Protein AF-A0A4Q3UMV6-F1 (afdb_monomer)

Sequence (208 aa):
MSIRGPEALASLDEAMRDIRREEDEISKRLARSAERIAKIREGEAELFRQLAHLRLDPAVQPELDGAISSAESTAREMLKNRAKDVTRAEKAVAERDASLARLTAERAEVLKTYQGHQAELKALATKFGAAIARDPAFAAKRSEASELSEVAAQSMRKTEQAEADQAAKGKPYRDDPLFMYLWEAGYGTASYRANNFTRYLDGLVANL

pLDDT: mean 84.7, std 7.85, range [40.19, 95.5]

Structure (mmCIF, N/CA/C/O backbone):
data_AF-A0A4Q3UMV6-F1
#
_entry.id   AF-A0A4Q3UMV6-F1
#
loop_
_atom_site.group_PDB
_atom_site.id
_atom_site.type_symbol
_atom_site.label_atom_id
_atom_site.label_alt_id
_atom_site.label_comp_id
_atom_site.label_asym_id
_atom_site.label_entity_id
_atom_site.label_seq_id
_atom_site.pdbx_PDB_ins_code
_atom_site.Cartn_x
_atom_site.Cartn_y
_atom_site.Cartn_z
_atom_site.occupancy
_atom_site.B_iso_or_equiv
_atom_site.auth_seq_id
_atom_site.auth_comp_id
_atom_site.auth_asym_id
_atom_site.auth_atom_id
_atom_site.pdbx_PDB_model_num
ATOM 1 N N . MET A 1 1 ? 9.951 -19.123 -4.845 1.00 40.19 1 MET A N 1
ATOM 2 C CA . MET A 1 1 ? 8.728 -18.747 -5.587 1.00 40.19 1 MET A CA 1
ATOM 3 C C . MET A 1 1 ? 8.607 -17.235 -5.541 1.00 40.19 1 MET A C 1
ATOM 5 O O . MET A 1 1 ? 8.427 -16.699 -4.459 1.00 40.19 1 MET A O 1
ATOM 9 N N . SER A 1 2 ? 8.806 -16.543 -6.665 1.00 47.09 2 SER A N 1
ATOM 10 C CA . SER A 1 2 ? 8.595 -15.092 -6.736 1.00 47.09 2 SER A CA 1
ATOM 11 C C . SER A 1 2 ? 7.116 -14.866 -7.028 1.00 47.09 2 SER A C 1
ATOM 13 O O . SER A 1 2 ? 6.651 -15.177 -8.124 1.00 47.09 2 SER A O 1
ATOM 15 N N . ILE A 1 3 ? 6.369 -14.446 -6.009 1.00 46.34 3 ILE A N 1
ATOM 16 C CA . ILE A 1 3 ? 4.952 -14.113 -6.139 1.00 46.34 3 ILE A CA 1
ATOM 17 C C . ILE A 1 3 ? 4.869 -12.907 -7.081 1.00 46.34 3 ILE A C 1
ATOM 19 O O . ILE A 1 3 ? 5.531 -11.891 -6.851 1.00 46.34 3 ILE A O 1
ATOM 23 N N . ARG A 1 4 ? 4.114 -13.019 -8.177 1.00 63.94 4 ARG A N 1
ATOM 24 C CA . ARG A 1 4 ? 3.957 -11.905 -9.123 1.00 63.94 4 ARG A CA 1
ATOM 25 C C . ARG A 1 4 ? 3.198 -10.778 -8.416 1.00 63.94 4 ARG A C 1
ATOM 27 O O . ARG A 1 4 ? 2.278 -11.050 -7.655 1.00 63.94 4 ARG A O 1
ATOM 34 N N . GLY A 1 5 ? 3.548 -9.516 -8.680 1.00 72.25 5 GLY A N 1
ATOM 35 C CA . GLY A 1 5 ? 2.953 -8.340 -8.013 1.00 72.25 5 GLY A CA 1
ATOM 36 C C . GLY A 1 5 ? 1.423 -8.375 -7.802 1.00 72.25 5 GLY A C 1
ATOM 37 O O . GLY A 1 5 ? 0.976 -8.015 -6.716 1.00 72.25 5 GLY A O 1
ATOM 38 N N . PRO A 1 6 ? 0.606 -8.858 -8.763 1.00 70.31 6 PRO A N 1
ATOM 39 C CA . PRO A 1 6 ? -0.841 -9.003 -8.574 1.00 70.31 6 PRO A CA 1
ATOM 40 C C . PRO A 1 6 ? -1.248 -10.058 -7.532 1.00 70.31 6 PRO A C 1
ATOM 42 O O . PRO A 1 6 ? -2.168 -9.822 -6.756 1.00 70.31 6 PRO A O 1
ATOM 45 N N . GLU A 1 7 ? -0.559 -11.200 -7.489 1.00 70.69 7 GLU A N 1
ATOM 46 C CA . GLU A 1 7 ? -0.824 -12.294 -6.541 1.00 70.69 7 GLU A CA 1
ATOM 47 C C . GLU A 1 7 ? -0.410 -11.902 -5.116 1.00 70.69 7 GLU A C 1
ATOM 49 O O . GLU A 1 7 ? -1.111 -12.214 -4.157 1.00 70.69 7 GLU A O 1
ATOM 54 N N . ALA A 1 8 ? 0.690 -11.151 -4.975 1.00 75.12 8 ALA A N 1
ATOM 55 C CA . ALA A 1 8 ? 1.151 -10.648 -3.680 1.00 75.12 8 ALA A CA 1
ATOM 56 C C . ALA A 1 8 ? 0.148 -9.652 -3.082 1.00 75.12 8 ALA A C 1
ATOM 58 O O . ALA A 1 8 ? -0.119 -9.673 -1.884 1.00 75.12 8 ALA A O 1
ATOM 59 N N . LEU A 1 9 ? -0.444 -8.808 -3.930 1.00 73.44 9 LEU A N 1
ATOM 60 C CA . LEU A 1 9 ? -1.460 -7.842 -3.516 1.00 73.44 9 LEU A CA 1
ATOM 61 C C . LEU A 1 9 ? -2.785 -8.522 -3.162 1.00 73.44 9 LEU A C 1
ATOM 63 O O . LEU A 1 9 ? -3.382 -8.161 -2.156 1.00 73.44 9 LEU A O 1
ATOM 67 N N . ALA A 1 10 ? -3.211 -9.536 -3.921 1.00 76.69 10 ALA A N 1
ATOM 68 C CA . ALA A 1 10 ? -4.405 -10.311 -3.583 1.00 76.69 10 ALA A CA 1
ATOM 69 C C . ALA A 1 10 ? -4.258 -11.035 -2.232 1.00 76.69 10 ALA A C 1
ATOM 71 O O . ALA A 1 10 ? -5.174 -11.001 -1.414 1.00 76.69 10 ALA 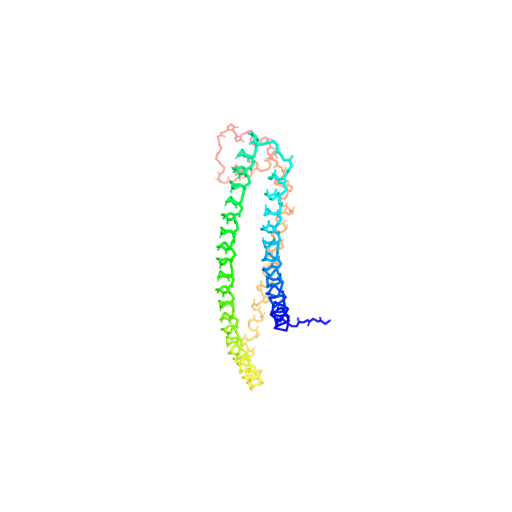A O 1
ATOM 72 N N . SER A 1 11 ? -3.085 -11.622 -1.970 1.00 79.88 11 SER A N 1
ATOM 73 C CA . SER A 1 11 ? -2.778 -12.255 -0.682 1.00 79.88 11 SER A CA 1
ATOM 74 C C . SER A 1 11 ? -2.767 -11.253 0.480 1.00 79.88 11 SER A C 1
ATOM 76 O O . SER A 1 11 ? -3.251 -11.578 1.562 1.00 79.88 11 SER A O 1
ATOM 78 N N . LEU A 1 12 ? -2.263 -10.032 0.264 1.00 79.75 12 LEU A N 1
ATOM 79 C CA . LEU A 1 12 ? -2.330 -8.957 1.259 1.00 79.75 12 LEU A CA 1
ATOM 80 C C . LEU A 1 12 ? -3.772 -8.520 1.535 1.00 79.75 12 LEU A C 1
ATOM 82 O O . LEU A 1 12 ? -4.136 -8.346 2.694 1.00 79.75 12 LEU A O 1
ATOM 86 N N . ASP A 1 13 ? -4.596 -8.368 0.496 1.00 79.75 13 ASP A N 1
ATOM 87 C CA . ASP A 1 13 ? -6.005 -7.992 0.646 1.00 79.75 13 ASP A CA 1
ATOM 88 C C . ASP A 1 13 ? -6.799 -9.056 1.423 1.00 79.75 13 ASP A C 1
ATOM 90 O O . ASP A 1 13 ? -7.651 -8.717 2.247 1.00 79.75 13 ASP A O 1
ATOM 94 N N . GLU A 1 14 ? -6.512 -10.340 1.199 1.00 83.00 14 GLU A N 1
ATOM 95 C CA . GLU A 1 14 ? -7.115 -11.447 1.948 1.00 83.00 14 GLU A CA 1
ATOM 96 C C . GLU A 1 14 ? -6.660 -11.459 3.413 1.00 83.00 14 GLU A C 1
ATOM 98 O O . GLU A 1 14 ? -7.502 -11.440 4.310 1.00 83.00 14 GLU A O 1
ATOM 103 N N . ALA A 1 15 ? -5.353 -11.337 3.667 1.00 83.56 15 ALA A N 1
ATOM 104 C CA . ALA A 1 15 ? -4.819 -11.238 5.025 1.00 83.56 15 ALA A CA 1
ATOM 105 C C . ALA A 1 15 ? -5.385 -10.028 5.792 1.00 83.56 15 ALA A C 1
ATOM 107 O O . ALA A 1 15 ? -5.708 -10.130 6.975 1.00 83.56 15 ALA A O 1
ATOM 108 N N . MET A 1 16 ? -5.561 -8.881 5.124 1.00 79.50 16 MET A N 1
ATOM 109 C CA . MET A 1 16 ? -6.196 -7.709 5.732 1.00 79.50 16 MET A CA 1
ATOM 110 C C . MET A 1 16 ? -7.663 -7.960 6.093 1.00 79.50 16 MET A C 1
ATOM 112 O O . MET A 1 16 ? -8.118 -7.474 7.129 1.00 79.50 16 MET A O 1
ATOM 116 N N . ARG A 1 17 ? -8.419 -8.694 5.266 1.00 82.88 17 ARG A N 1
ATOM 117 C CA . ARG A 1 17 ? -9.812 -9.055 5.586 1.00 82.88 17 ARG A CA 1
ATOM 118 C C . ARG A 1 17 ? -9.889 -9.965 6.805 1.00 82.88 17 ARG A C 1
ATOM 120 O O . ARG A 1 17 ? -10.758 -9.750 7.648 1.00 82.88 17 ARG A O 1
ATOM 127 N N . ASP A 1 18 ? -8.978 -10.925 6.914 1.00 86.69 18 ASP A N 1
ATOM 128 C CA . ASP A 1 18 ? -8.927 -11.837 8.056 1.00 86.69 18 ASP A CA 1
ATOM 129 C C . ASP A 1 18 ? -8.590 -11.099 9.354 1.00 86.69 18 ASP A C 1
ATOM 131 O O . ASP A 1 18 ? -9.339 -11.214 10.325 1.00 86.69 18 ASP A O 1
ATOM 135 N N . ILE A 1 19 ? -7.551 -10.253 9.342 1.00 82.94 19 ILE A N 1
ATOM 136 C CA . ILE A 1 19 ? -7.170 -9.425 10.499 1.00 82.94 19 ILE A CA 1
ATOM 137 C C . ILE A 1 19 ? -8.345 -8.556 10.960 1.00 82.94 19 ILE A C 1
ATOM 139 O O . ILE A 1 19 ? -8.630 -8.478 12.152 1.00 82.94 19 ILE A O 1
ATOM 143 N N . ARG A 1 20 ? -9.075 -7.938 10.025 1.00 79.50 20 ARG A N 1
ATOM 144 C CA . ARG A 1 20 ? -10.246 -7.111 10.357 1.00 79.50 20 ARG A CA 1
ATOM 145 C C . ARG A 1 20 ? -11.377 -7.922 10.979 1.00 79.50 20 ARG A C 1
ATOM 147 O O . ARG A 1 20 ? -12.024 -7.460 11.912 1.00 79.50 20 ARG A O 1
ATOM 154 N N . ARG A 1 21 ? -11.612 -9.146 10.497 1.00 84.31 21 ARG A N 1
ATOM 155 C CA . ARG A 1 21 ? -12.616 -10.039 11.089 1.00 84.31 21 ARG A CA 1
ATOM 156 C C . ARG A 1 21 ? -12.245 -10.424 12.522 1.00 84.31 21 ARG A C 1
ATOM 158 O O . ARG A 1 21 ? -13.120 -10.465 13.386 1.00 84.31 21 ARG A O 1
ATOM 165 N N . GLU A 1 22 ? -10.967 -10.698 12.769 1.00 87.81 22 GLU A N 1
ATOM 166 C CA . GLU A 1 22 ? -10.451 -10.978 14.111 1.00 87.81 22 GLU A CA 1
ATOM 167 C C . GLU A 1 22 ? -10.567 -9.753 15.030 1.00 87.81 22 GLU A C 1
ATOM 169 O O . GLU A 1 22 ? -11.021 -9.882 16.168 1.00 87.81 22 GLU A O 1
ATOM 174 N N . GLU A 1 23 ? -10.241 -8.558 14.532 1.00 80.19 23 GLU A N 1
ATOM 175 C CA . GLU A 1 23 ? -10.379 -7.293 15.263 1.00 80.19 23 GLU A CA 1
ATOM 176 C C . GLU A 1 23 ? -11.835 -7.027 15.684 1.00 80.19 23 GLU A C 1
ATOM 178 O O . GLU A 1 23 ? -12.101 -6.698 16.846 1.00 80.19 23 GLU A O 1
ATOM 183 N N . ASP A 1 24 ? -12.791 -7.244 14.780 1.00 81.94 24 ASP A N 1
ATOM 184 C CA . ASP A 1 24 ? -14.226 -7.129 15.057 1.00 81.94 24 ASP A CA 1
ATOM 185 C C . ASP A 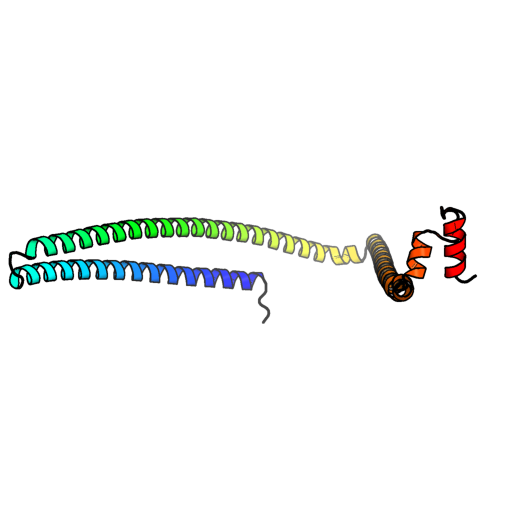1 24 ? -14.686 -8.109 16.144 1.00 81.94 24 ASP A C 1
ATOM 187 O O . ASP A 1 24 ? -15.504 -7.781 17.015 1.00 81.94 24 ASP A O 1
ATOM 191 N N . GLU A 1 25 ? -14.183 -9.343 16.105 1.00 86.44 25 GLU A N 1
ATOM 192 C CA . GLU A 1 25 ? -14.515 -10.353 17.101 1.00 86.44 25 GLU A CA 1
ATOM 193 C C . GLU A 1 25 ? -13.937 -9.996 18.478 1.00 86.44 25 GLU A C 1
ATOM 195 O O . GLU A 1 25 ? -14.648 -10.071 19.489 1.00 86.44 25 GLU A O 1
ATOM 200 N N . ILE A 1 26 ? -12.677 -9.556 18.523 1.00 81.88 26 ILE A N 1
ATOM 201 C CA . ILE A 1 26 ? -12.011 -9.092 19.746 1.00 81.88 26 ILE A CA 1
ATOM 202 C C . ILE A 1 26 ? -12.756 -7.888 20.330 1.00 81.88 26 ILE A C 1
ATOM 204 O O . ILE A 1 26 ? -13.051 -7.881 21.528 1.00 81.88 26 ILE A O 1
ATOM 208 N N . SER A 1 27 ? -13.148 -6.923 19.498 1.00 78.69 27 SER A N 1
ATOM 209 C CA . SER A 1 27 ? -13.903 -5.736 19.918 1.00 78.69 27 SER A CA 1
ATOM 210 C C . SER A 1 27 ? -15.249 -6.111 20.548 1.00 78.69 27 SER A C 1
ATOM 212 O O . SER A 1 27 ? -15.583 -5.647 21.643 1.00 78.69 27 SER A O 1
ATOM 214 N N . LYS A 1 28 ? -15.990 -7.053 19.945 1.00 82.25 28 LYS A N 1
ATOM 215 C CA . LYS A 1 28 ? -17.246 -7.579 20.517 1.00 82.25 28 LYS A CA 1
ATOM 216 C C . LYS A 1 28 ? -17.028 -8.294 21.851 1.00 82.25 28 LYS A C 1
ATOM 218 O O . LYS A 1 28 ? -17.849 -8.155 22.762 1.00 82.25 28 LYS A O 1
ATOM 223 N N . ARG A 1 29 ? -15.951 -9.074 21.991 1.00 85.81 29 ARG A N 1
ATOM 224 C CA . ARG A 1 29 ? -15.603 -9.756 23.254 1.00 85.81 29 ARG A CA 1
ATOM 225 C C . ARG A 1 29 ? -15.215 -8.755 24.344 1.00 85.81 29 ARG A C 1
ATOM 227 O O . ARG A 1 29 ? -15.637 -8.916 25.493 1.00 85.81 29 ARG A O 1
ATOM 234 N N . LEU A 1 30 ? -14.470 -7.711 23.985 1.00 79.56 30 LEU A N 1
ATOM 235 C CA . LEU A 1 30 ? -14.077 -6.637 24.892 1.00 79.56 30 LEU A CA 1
ATOM 236 C C . LEU A 1 30 ? -15.302 -5.878 25.413 1.00 79.56 30 LEU A C 1
ATOM 238 O O . LEU A 1 30 ? -15.430 -5.705 26.623 1.00 79.56 30 LEU A O 1
ATOM 242 N N . ALA A 1 31 ? -16.243 -5.515 24.534 1.00 78.38 31 ALA A N 1
ATOM 243 C CA . ALA A 1 31 ? -17.479 -4.831 24.917 1.00 78.38 31 ALA A CA 1
ATOM 244 C C . ALA A 1 31 ? -18.309 -5.640 25.933 1.00 78.38 31 ALA A C 1
ATOM 246 O O . ALA A 1 31 ? -18.704 -5.115 26.974 1.00 78.38 31 ALA A O 1
ATOM 247 N N . ARG A 1 32 ? -18.499 -6.948 25.696 1.00 82.12 32 ARG A N 1
ATOM 248 C CA . ARG A 1 32 ? -19.212 -7.839 26.637 1.00 82.12 32 ARG A CA 1
ATOM 249 C C . ARG A 1 32 ? -18.496 -7.969 27.981 1.00 82.12 32 ARG A C 1
ATOM 251 O O . ARG A 1 32 ? -19.138 -8.056 29.027 1.00 82.12 32 ARG A O 1
ATOM 258 N N . SER A 1 33 ? -17.165 -8.014 27.959 1.00 79.50 33 SER A N 1
ATOM 259 C CA . SER A 1 33 ? -16.352 -8.116 29.175 1.00 79.50 33 SER A CA 1
ATOM 260 C C . SER A 1 33 ? -16.426 -6.828 29.994 1.00 79.50 33 SER A C 1
ATOM 262 O O . SER A 1 33 ? -16.600 -6.889 31.208 1.00 79.50 33 SER A O 1
ATOM 264 N N . ALA A 1 34 ? -16.387 -5.669 29.332 1.00 77.12 34 ALA A N 1
ATOM 265 C CA . ALA A 1 34 ? -16.567 -4.371 29.971 1.00 77.12 34 ALA A CA 1
ATOM 266 C C . ALA A 1 34 ? -17.957 -4.239 30.618 1.00 77.12 34 ALA A C 1
ATOM 268 O O . ALA A 1 34 ? -18.054 -3.792 31.759 1.00 77.12 34 ALA A O 1
ATOM 269 N N . GLU A 1 35 ? -19.020 -4.698 29.946 1.00 81.38 35 GLU A N 1
ATOM 270 C CA . GLU A 1 35 ? -20.376 -4.705 30.513 1.00 81.38 35 GLU A CA 1
ATOM 271 C C . GLU A 1 35 ? -20.472 -5.587 31.771 1.00 81.38 35 GLU A C 1
ATOM 273 O O . GLU A 1 35 ? -21.064 -5.193 32.777 1.00 81.38 35 GLU A O 1
ATOM 278 N N . ARG A 1 36 ? -19.844 -6.770 31.752 1.00 84.62 36 ARG A N 1
ATOM 279 C CA . ARG A 1 36 ? -19.768 -7.653 32.926 1.00 84.62 36 ARG A CA 1
ATOM 280 C C . ARG A 1 36 ? -19.016 -7.010 34.088 1.00 84.62 36 ARG A C 1
ATOM 282 O O . ARG A 1 36 ? -19.497 -7.077 35.215 1.00 84.62 36 ARG A O 1
ATOM 289 N N . ILE A 1 37 ? -17.869 -6.384 33.822 1.00 81.81 37 ILE A N 1
ATOM 290 C CA . ILE A 1 37 ? -17.086 -5.685 34.851 1.00 81.81 37 ILE A CA 1
ATOM 291 C C . ILE A 1 37 ? -17.912 -4.554 35.467 1.00 81.81 37 ILE A C 1
ATOM 293 O O . ILE A 1 37 ? -17.939 -4.432 36.688 1.00 81.81 37 ILE A O 1
ATOM 297 N N . ALA A 1 38 ? -18.627 -3.769 34.655 1.00 78.62 38 ALA A N 1
ATOM 298 C CA . ALA A 1 38 ? -19.481 -2.694 35.155 1.00 78.62 38 ALA A CA 1
ATOM 299 C C . ALA A 1 38 ? -20.570 -3.218 36.111 1.00 78.62 38 ALA A C 1
ATOM 301 O O . ALA A 1 38 ? -20.730 -2.677 37.202 1.00 78.62 38 ALA A O 1
ATOM 302 N N . LYS A 1 39 ? -21.245 -4.320 35.752 1.00 84.75 39 LYS A N 1
ATOM 303 C CA . LYS A 1 39 ? -22.250 -4.971 36.614 1.00 84.75 39 LYS A CA 1
ATOM 304 C C . LYS A 1 39 ? -21.661 -5.497 37.926 1.00 84.75 39 LYS A C 1
ATOM 306 O O . LYS A 1 39 ? -22.279 -5.352 38.974 1.00 84.75 39 LYS A O 1
ATOM 311 N N . ILE A 1 40 ? -20.466 -6.093 37.882 1.00 86.00 40 ILE A N 1
ATOM 312 C CA . ILE A 1 40 ? -19.779 -6.573 39.093 1.00 86.00 40 ILE A CA 1
ATOM 313 C C . ILE A 1 40 ? -19.430 -5.397 40.009 1.00 86.00 40 ILE A C 1
ATOM 315 O O . ILE A 1 40 ? -19.691 -5.470 41.204 1.00 86.00 40 ILE A O 1
ATOM 319 N N . ARG A 1 41 ? -18.899 -4.300 39.456 1.00 78.69 41 ARG A N 1
ATOM 320 C CA . ARG A 1 41 ? -18.557 -3.095 40.227 1.00 78.69 41 ARG A CA 1
ATOM 321 C C . ARG A 1 41 ? -19.775 -2.450 40.884 1.00 78.69 41 ARG A C 1
ATOM 323 O O . ARG A 1 41 ? -19.673 -2.007 42.022 1.00 78.69 41 ARG A O 1
ATOM 330 N N . GLU A 1 42 ? -20.914 -2.424 40.196 1.00 81.00 42 GLU A N 1
ATOM 331 C CA . GLU A 1 42 ? -22.181 -1.947 40.762 1.00 81.00 42 GLU A CA 1
ATOM 332 C C . GLU A 1 42 ? -22.628 -2.821 41.946 1.00 81.00 42 GLU A C 1
ATOM 334 O O . GLU A 1 42 ? -22.978 -2.298 43.003 1.00 81.00 42 GLU A O 1
ATOM 339 N N . GLY A 1 43 ? -22.515 -4.148 41.818 1.00 85.94 43 GLY A N 1
ATOM 340 C CA . GLY A 1 43 ? -22.776 -5.077 42.921 1.00 85.94 43 GLY A CA 1
ATOM 341 C C . GLY A 1 43 ? -21.800 -4.933 44.097 1.00 85.94 43 GLY A C 1
ATOM 342 O O . GLY A 1 43 ? -22.229 -4.943 45.248 1.00 85.94 43 GLY A O 1
ATOM 343 N N . GLU A 1 44 ? -20.499 -4.766 43.834 1.00 83.44 44 GLU A N 1
ATOM 344 C CA . GLU A 1 44 ? -19.482 -4.525 44.871 1.00 83.44 44 GLU A CA 1
ATOM 345 C C . GLU A 1 44 ? -19.768 -3.239 45.658 1.00 83.44 44 GLU A C 1
ATOM 347 O O . GLU A 1 44 ? -19.699 -3.246 46.885 1.00 83.44 44 GLU A O 1
ATOM 352 N N . ALA A 1 45 ? -20.119 -2.147 44.971 1.00 79.06 45 ALA A N 1
ATOM 353 C CA . ALA A 1 45 ? -20.431 -0.870 45.610 1.00 79.06 45 ALA A CA 1
ATOM 354 C C . ALA A 1 45 ? -21.654 -0.969 46.536 1.00 79.06 45 ALA A C 1
ATOM 356 O O . ALA A 1 45 ? -21.634 -0.445 47.651 1.00 79.06 45 ALA A O 1
ATOM 357 N N . GLU A 1 46 ? -22.693 -1.687 46.104 1.00 84.06 46 GLU A N 1
ATOM 358 C CA . GLU A 1 46 ? -23.884 -1.947 46.913 1.00 84.06 46 GLU A CA 1
ATOM 359 C C . GLU A 1 46 ? -23.550 -2.772 48.168 1.00 84.06 46 GLU A C 1
ATOM 361 O O . GLU A 1 46 ? -23.941 -2.413 49.279 1.00 84.06 46 GLU A O 1
ATOM 366 N N . LEU A 1 47 ? -22.750 -3.833 48.019 1.00 86.00 47 LEU A N 1
ATOM 367 C CA . LEU A 1 47 ? -22.300 -4.654 49.148 1.00 86.00 47 LEU A CA 1
ATOM 368 C C . LEU A 1 47 ? -21.426 -3.864 50.131 1.00 86.00 47 LEU A C 1
ATOM 370 O O . LEU A 1 47 ? -21.555 -4.046 51.343 1.00 86.00 47 LEU A O 1
ATOM 374 N N . PHE A 1 48 ? -20.562 -2.967 49.645 1.00 79.94 48 PHE A N 1
ATOM 375 C CA . PHE A 1 48 ? -19.766 -2.100 50.515 1.00 79.94 48 PHE A CA 1
ATOM 376 C C . PHE A 1 48 ? -20.626 -1.103 51.292 1.00 79.94 48 PHE A C 1
ATOM 378 O O . PHE A 1 48 ? -20.365 -0.916 52.480 1.00 79.94 48 PHE A O 1
ATOM 385 N N . ARG A 1 49 ? -21.675 -0.529 50.684 1.00 77.06 49 ARG A N 1
ATOM 386 C CA . ARG A 1 49 ? -22.648 0.314 51.405 1.00 77.06 49 ARG A CA 1
ATOM 387 C C . ARG A 1 49 ? -23.359 -0.469 52.510 1.00 77.06 49 ARG A C 1
ATOM 389 O O . ARG A 1 49 ? -23.413 -0.022 53.653 1.00 77.06 49 ARG A O 1
ATOM 396 N N . GLN A 1 50 ? -23.825 -1.680 52.211 1.00 83.50 50 GLN A N 1
ATOM 397 C CA . GLN A 1 50 ? -24.473 -2.543 53.207 1.00 83.50 50 GLN A CA 1
ATOM 398 C C . GLN A 1 50 ? -23.525 -2.921 54.357 1.00 83.50 50 GLN A C 1
ATOM 400 O O . GLN A 1 50 ? -23.918 -2.898 55.525 1.00 83.50 50 GLN A O 1
ATOM 405 N N . LEU A 1 51 ? -22.261 -3.225 54.048 1.00 81.31 51 LEU A N 1
ATOM 406 C CA . LEU A 1 51 ? -21.246 -3.524 55.057 1.00 81.31 51 LEU A CA 1
ATOM 407 C C . LEU A 1 51 ? -20.908 -2.297 55.915 1.00 81.31 51 LEU A C 1
ATOM 409 O O . LEU A 1 51 ? -20.748 -2.431 57.129 1.00 81.31 51 LEU A O 1
ATOM 413 N N . A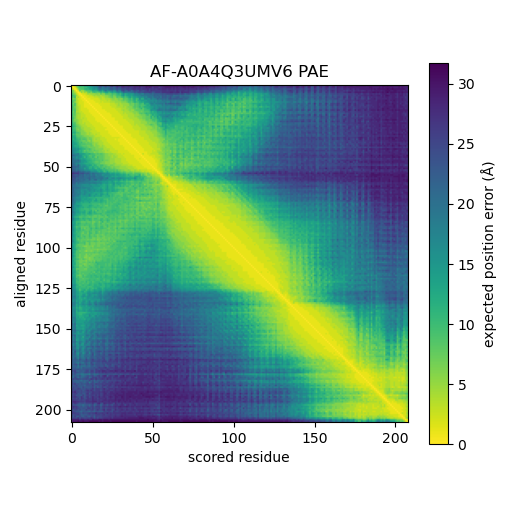LA A 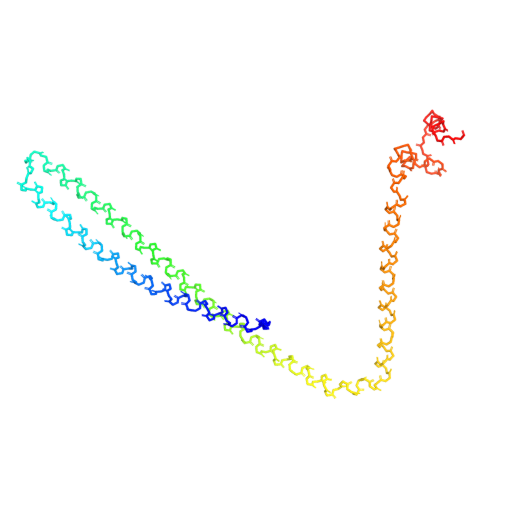1 52 ? -20.813 -1.115 55.302 1.00 77.31 52 ALA A N 1
ATOM 414 C CA . ALA A 1 52 ? -20.548 0.139 55.995 1.00 77.31 52 ALA A CA 1
ATOM 415 C C . ALA A 1 52 ? -21.649 0.458 57.015 1.00 77.31 52 ALA A C 1
ATOM 417 O O . ALA A 1 52 ? -21.337 0.710 58.180 1.00 77.31 52 ALA A O 1
ATOM 418 N N . HIS A 1 53 ? -22.922 0.330 56.624 1.00 76.56 53 HIS A N 1
ATOM 419 C CA . HIS A 1 53 ? -24.057 0.512 57.534 1.00 76.56 53 HIS A CA 1
ATOM 420 C C . HIS A 1 53 ? -24.046 -0.448 58.731 1.00 76.56 53 HIS A C 1
ATOM 422 O O . HIS A 1 53 ? -24.466 -0.066 59.821 1.00 76.56 53 HIS A O 1
ATOM 428 N N . LEU A 1 54 ? -23.567 -1.684 58.551 1.00 76.88 54 LEU A N 1
ATOM 429 C CA . LEU A 1 54 ? -23.548 -2.690 59.615 1.00 76.88 54 LEU A CA 1
ATOM 430 C C . LEU A 1 54 ? -22.387 -2.508 60.609 1.00 76.88 54 LEU A C 1
ATOM 432 O O . LEU A 1 54 ? -22.515 -2.900 61.768 1.00 76.88 54 LEU A O 1
ATOM 436 N N . ARG A 1 55 ? -21.234 -1.988 60.161 1.00 77.31 55 ARG A N 1
ATOM 437 C CA . ARG A 1 55 ? -19.969 -2.080 60.917 1.00 77.31 55 ARG A CA 1
ATOM 438 C C . ARG A 1 55 ? -19.335 -0.760 61.342 1.00 77.31 55 ARG A C 1
ATOM 440 O O . ARG A 1 55 ? -18.449 -0.802 62.193 1.00 77.31 55 ARG A O 1
ATOM 447 N N . LEU A 1 56 ? -19.711 0.369 60.745 1.00 75.69 56 LEU A N 1
ATOM 448 C CA . LEU A 1 56 ? -19.076 1.659 61.025 1.00 75.69 56 LEU A CA 1
ATOM 449 C C . LEU A 1 56 ? -19.879 2.497 62.015 1.00 75.69 56 LEU A C 1
ATOM 451 O O . LEU A 1 56 ? -21.105 2.421 62.066 1.00 75.69 56 LEU A O 1
ATOM 455 N N . ASP A 1 57 ? -19.163 3.323 62.774 1.00 76.38 57 ASP A N 1
ATOM 456 C CA . ASP A 1 57 ? -19.743 4.301 63.692 1.00 76.38 57 ASP A CA 1
ATOM 457 C C . ASP A 1 57 ? -20.675 5.264 62.921 1.00 76.38 57 ASP A C 1
ATOM 459 O O . ASP A 1 57 ? -20.246 5.817 61.899 1.00 76.38 57 ASP A O 1
ATOM 463 N N . PRO A 1 58 ? -21.929 5.482 63.375 1.00 76.19 58 PRO A N 1
ATOM 464 C CA . PRO A 1 58 ? -22.892 6.380 62.733 1.00 76.19 58 PRO A CA 1
ATOM 465 C C . PRO A 1 58 ? -22.359 7.783 62.421 1.00 76.19 58 PRO A C 1
ATOM 467 O O . PRO A 1 58 ? -22.847 8.419 61.490 1.00 76.19 58 PRO A O 1
ATOM 470 N N . ALA A 1 59 ? -21.354 8.267 63.158 1.00 78.75 59 ALA A N 1
ATOM 471 C CA . ALA A 1 59 ? -20.745 9.572 62.912 1.00 78.75 59 ALA A CA 1
ATOM 472 C C . ALA A 1 59 ? -19.938 9.652 61.597 1.00 78.75 59 ALA A C 1
ATOM 474 O O . ALA A 1 59 ? -19.815 10.736 61.033 1.00 78.75 59 ALA A O 1
ATOM 475 N N . VAL A 1 60 ? -19.403 8.530 61.098 1.00 77.38 60 VAL A N 1
ATOM 476 C CA . VAL A 1 60 ? -18.500 8.479 59.923 1.00 77.38 60 VAL A CA 1
ATOM 477 C C . VAL A 1 60 ? -19.217 7.977 58.659 1.00 77.38 60 VAL A C 1
ATOM 479 O O . VAL A 1 60 ? -18.750 8.191 57.540 1.00 77.38 60 VAL A O 1
ATOM 482 N N . GLN A 1 61 ? -20.382 7.338 58.816 1.00 75.44 61 GLN A N 1
ATOM 483 C CA . GLN A 1 61 ? -21.197 6.823 57.705 1.00 75.44 61 GLN A CA 1
ATOM 484 C C . GLN A 1 61 ? -21.544 7.885 56.634 1.00 75.44 61 GLN A C 1
ATOM 486 O O . GLN A 1 61 ? -21.362 7.587 55.453 1.00 75.44 61 GLN A O 1
ATOM 491 N N . PRO A 1 62 ? -21.947 9.132 56.976 1.00 81.19 62 PRO A N 1
ATOM 492 C CA . PRO A 1 62 ? -22.352 10.123 55.972 1.00 81.19 62 PRO A CA 1
ATOM 493 C C . PRO A 1 62 ? -21.208 10.575 55.054 1.00 81.19 62 PRO A C 1
ATOM 495 O O . PRO A 1 62 ? -21.419 10.832 53.869 1.00 81.19 62 PRO A O 1
ATOM 498 N N . GLU A 1 63 ? -19.991 10.682 55.595 1.00 82.56 63 GLU A N 1
ATOM 499 C CA . GLU A 1 63 ? 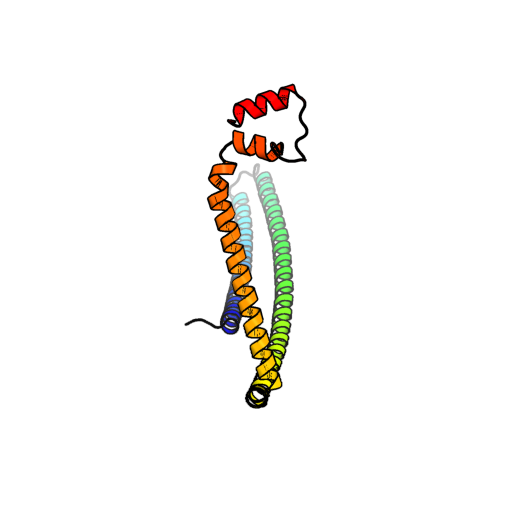-18.804 11.093 54.837 1.00 82.56 63 GLU A CA 1
ATOM 500 C C . GLU A 1 63 ? -18.388 10.007 53.835 1.00 82.56 63 GLU A C 1
ATOM 502 O O . GLU A 1 63 ? -18.133 10.298 52.663 1.00 82.56 63 GLU A O 1
ATOM 507 N N . LEU A 1 64 ? -18.395 8.743 54.271 1.00 79.25 64 LEU A N 1
ATOM 508 C CA . LEU A 1 64 ? -18.099 7.584 53.425 1.00 79.25 64 LEU A CA 1
ATOM 509 C C . LEU A 1 64 ? -19.153 7.375 52.333 1.00 79.25 64 LEU A C 1
ATOM 511 O O . LEU A 1 64 ? -18.780 7.146 51.182 1.00 79.25 64 LEU A O 1
ATOM 515 N N . ASP A 1 65 ? -20.440 7.523 52.647 1.00 79.44 65 ASP A N 1
ATOM 516 C CA . ASP A 1 65 ? -21.511 7.455 51.647 1.00 79.44 65 ASP A CA 1
ATOM 517 C C . ASP A 1 65 ? -21.366 8.556 50.584 1.00 79.44 65 ASP A C 1
ATOM 519 O O . ASP A 1 65 ? -21.544 8.300 49.388 1.00 79.44 65 ASP A O 1
ATOM 523 N N . GLY A 1 66 ? -20.969 9.768 50.989 1.00 84.25 66 GLY A N 1
ATOM 524 C CA . GLY A 1 66 ? -20.661 10.867 50.070 1.00 84.25 66 GLY A CA 1
ATOM 525 C C . GLY A 1 66 ? -19.451 10.577 49.175 1.00 84.25 66 GLY A C 1
ATOM 526 O O . GLY A 1 66 ? -19.506 10.786 47.957 1.00 84.25 66 GLY A O 1
ATOM 527 N N . ALA A 1 67 ? -18.370 10.039 49.746 1.00 84.38 67 ALA A N 1
ATOM 528 C CA . ALA A 1 67 ? -17.173 9.657 48.999 1.00 84.38 67 ALA A CA 1
ATOM 529 C C . ALA A 1 67 ? -17.464 8.538 47.982 1.00 84.38 67 ALA A C 1
ATOM 531 O O . ALA A 1 67 ? -17.093 8.667 46.814 1.00 84.38 67 ALA A O 1
ATOM 532 N N . ILE A 1 68 ? -18.195 7.491 48.383 1.00 81.81 68 ILE A N 1
ATOM 533 C CA . ILE A 1 68 ? -18.604 6.390 47.495 1.00 81.81 68 ILE A CA 1
ATOM 534 C C . ILE A 1 68 ? -19.510 6.917 46.378 1.00 81.81 68 ILE A C 1
ATOM 536 O O . ILE A 1 68 ? -19.273 6.614 45.210 1.00 81.81 68 ILE A O 1
ATOM 540 N N . SER A 1 69 ? -20.491 7.764 46.704 1.00 84.00 69 SER A N 1
ATOM 541 C CA . SER A 1 69 ? -21.409 8.340 45.712 1.00 84.00 69 SER A CA 1
ATOM 542 C C . SER A 1 69 ? -20.686 9.220 44.686 1.00 84.00 69 SER A C 1
ATOM 544 O O . SER A 1 69 ? -20.958 9.138 43.487 1.00 84.00 69 SER A O 1
ATOM 546 N N . SER A 1 70 ? -19.728 10.044 45.125 1.00 86.38 70 SER A N 1
ATOM 547 C CA . SER A 1 70 ? -18.944 10.896 44.218 1.00 86.38 70 SER A CA 1
ATOM 548 C C . SER A 1 70 ? -18.002 10.084 43.319 1.00 86.38 70 SER A C 1
ATOM 550 O O . SER A 1 70 ? -17.901 10.360 42.117 1.00 86.38 70 SER A O 1
ATOM 552 N N . ALA A 1 71 ? -17.372 9.039 43.864 1.00 82.88 71 ALA A N 1
ATOM 553 C CA . ALA A 1 71 ? -16.557 8.103 43.101 1.00 82.88 71 ALA A CA 1
ATOM 554 C C . ALA A 1 71 ? -17.402 7.336 42.069 1.00 82.88 71 ALA A C 1
ATOM 556 O O . ALA A 1 71 ? -16.988 7.207 40.916 1.00 82.88 71 ALA A O 1
ATOM 557 N N . GLU A 1 72 ? -18.610 6.896 42.440 1.00 81.69 72 GLU A N 1
ATOM 558 C CA . GLU A 1 72 ? -19.547 6.225 41.534 1.00 81.69 72 GLU A CA 1
ATOM 559 C C . GLU A 1 72 ? -19.996 7.158 40.400 1.00 81.69 72 GLU A C 1
ATOM 561 O O . GLU A 1 72 ? -19.951 6.775 39.230 1.00 81.69 72 GLU A O 1
ATOM 566 N N . SER A 1 73 ? -20.357 8.406 40.716 1.00 86.81 73 SER A N 1
ATOM 567 C CA . SER A 1 73 ? -20.722 9.412 39.711 1.00 86.81 73 SER A CA 1
ATOM 568 C C . SER A 1 73 ? -19.575 9.674 38.732 1.00 86.81 73 SER A C 1
ATOM 570 O O . SER A 1 73 ? -19.778 9.668 37.516 1.00 86.81 73 SER A O 1
ATOM 572 N N . THR A 1 74 ? -18.355 9.837 39.249 1.00 87.38 74 THR A N 1
ATOM 573 C CA . THR A 1 74 ? -17.154 10.060 38.432 1.00 87.38 74 THR A CA 1
ATOM 574 C C . THR A 1 74 ? -16.876 8.858 37.526 1.00 87.38 74 THR A C 1
ATOM 576 O O . THR A 1 74 ? -16.641 9.021 36.329 1.00 87.38 74 THR A O 1
ATOM 579 N N . ALA A 1 75 ? -16.965 7.636 38.058 1.00 82.00 75 ALA A N 1
ATOM 580 C CA . ALA A 1 75 ? -16.790 6.413 37.280 1.00 82.00 75 ALA A CA 1
ATOM 581 C C . ALA A 1 75 ? -17.861 6.273 36.184 1.00 82.00 75 ALA A C 1
ATOM 583 O O . ALA A 1 75 ? -17.531 5.950 35.039 1.00 82.00 75 ALA A O 1
ATOM 584 N N . ARG A 1 76 ? -19.132 6.572 36.492 1.00 83.25 76 ARG A N 1
ATOM 585 C CA . ARG A 1 76 ? -20.232 6.576 35.512 1.00 83.25 76 ARG A CA 1
ATOM 586 C C . ARG A 1 76 ? -19.988 7.600 34.402 1.00 83.25 76 ARG A C 1
ATOM 588 O O . ARG A 1 76 ? -20.209 7.292 33.229 1.00 83.25 76 ARG A O 1
ATOM 595 N N . GLU A 1 77 ? -19.496 8.789 34.737 1.00 89.00 77 GLU A N 1
ATOM 596 C CA . GLU A 1 77 ? -19.161 9.816 33.748 1.00 89.00 77 GLU A CA 1
ATOM 597 C C . GLU A 1 77 ? -17.974 9.409 32.862 1.00 89.00 77 GLU A C 1
ATOM 599 O O . GLU A 1 77 ? -18.059 9.517 31.634 1.00 89.00 77 GLU A O 1
ATOM 604 N N . MET A 1 78 ? -16.909 8.849 33.446 1.00 83.81 78 MET A N 1
ATOM 605 C CA . MET A 1 78 ? -15.773 8.309 32.690 1.00 83.81 78 MET A CA 1
ATOM 606 C C . MET A 1 78 ? -16.204 7.195 31.726 1.00 83.81 78 MET A C 1
ATOM 608 O O . MET A 1 78 ? -15.828 7.223 30.553 1.00 83.81 78 MET A O 1
ATOM 612 N N . LEU A 1 79 ? -17.040 6.251 32.175 1.00 82.94 79 LEU A N 1
ATOM 613 C CA . LEU A 1 79 ? -17.582 5.181 31.327 1.00 82.94 79 LEU A CA 1
ATOM 614 C C . LEU A 1 79 ? -18.449 5.735 30.189 1.00 82.94 79 LEU A C 1
ATOM 616 O O . LEU A 1 79 ? -18.329 5.288 29.048 1.00 82.94 79 LEU A O 1
ATOM 620 N N . LYS A 1 80 ? -19.282 6.745 30.468 1.00 86.44 80 LYS A N 1
ATOM 621 C CA . LYS A 1 80 ? -20.106 7.422 29.456 1.00 86.44 80 LYS A CA 1
ATOM 622 C C . LYS A 1 80 ? -19.252 8.119 28.398 1.00 86.44 80 LYS A C 1
ATOM 624 O O . LYS A 1 80 ? -19.565 8.030 27.211 1.00 86.44 80 LYS A O 1
ATOM 629 N N . ASN A 1 81 ? -18.183 8.801 28.803 1.00 87.25 81 ASN A N 1
ATOM 630 C CA . ASN A 1 81 ? -17.260 9.450 27.871 1.00 87.25 81 ASN A CA 1
ATOM 631 C C . ASN A 1 81 ? -16.501 8.412 27.039 1.00 87.25 81 ASN A C 1
ATOM 633 O O . ASN A 1 81 ? -16.497 8.503 25.812 1.00 87.25 81 ASN A O 1
ATOM 637 N N . ARG A 1 82 ? -15.997 7.348 27.674 1.00 85.81 82 ARG A N 1
ATOM 638 C CA . ARG A 1 82 ? -15.351 6.236 26.969 1.00 85.81 82 ARG A CA 1
ATOM 639 C C . ARG A 1 82 ? -16.277 5.586 25.939 1.00 85.81 82 ARG A C 1
ATOM 641 O O . ARG A 1 82 ? -15.834 5.319 24.827 1.00 85.81 82 ARG A O 1
ATOM 648 N N . ALA A 1 83 ? -17.550 5.365 26.268 1.00 82.88 83 ALA A N 1
ATOM 649 C CA . ALA A 1 83 ? -18.525 4.801 25.334 1.00 82.88 83 ALA A CA 1
ATOM 650 C C . ALA A 1 83 ? -18.738 5.698 24.100 1.00 82.88 83 ALA A C 1
ATOM 652 O O . ALA A 1 83 ? -18.819 5.199 22.975 1.00 82.88 83 ALA A O 1
ATOM 653 N N . LYS A 1 84 ? -18.771 7.026 24.287 1.00 89.38 84 LYS A N 1
ATOM 654 C CA . LYS A 1 84 ? -18.845 7.988 23.174 1.00 89.38 84 LYS A CA 1
ATOM 655 C C . LYS A 1 84 ? -17.600 7.937 22.293 1.00 89.38 84 LYS A C 1
ATOM 657 O O . LYS A 1 84 ? -17.735 7.961 21.071 1.00 89.38 84 LYS A O 1
ATOM 662 N N . ASP A 1 85 ? -16.416 7.865 22.895 1.00 84.44 85 ASP A N 1
ATOM 663 C CA . ASP A 1 85 ? -15.152 7.812 22.157 1.00 84.44 85 ASP A CA 1
ATOM 664 C C . ASP A 1 85 ? -15.022 6.516 21.354 1.00 84.44 85 ASP A C 1
ATOM 666 O O . ASP A 1 85 ? -14.655 6.562 20.182 1.00 84.44 85 ASP A O 1
ATOM 670 N N . VAL A 1 86 ? -15.406 5.377 21.943 1.00 83.00 86 VAL A N 1
ATOM 671 C CA . VAL A 1 86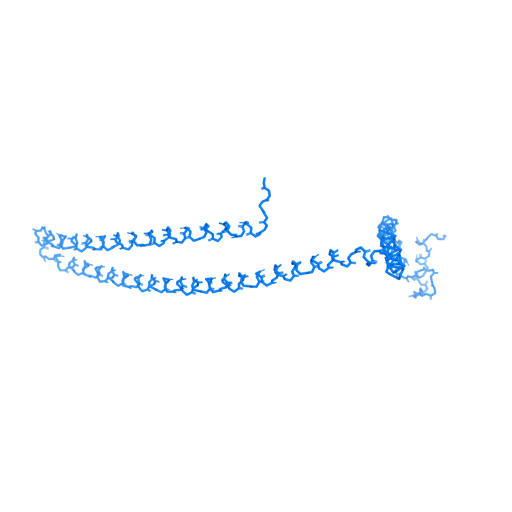 ? -15.463 4.083 21.244 1.00 83.00 86 VAL A CA 1
ATOM 672 C C . VAL A 1 86 ? -16.436 4.153 20.069 1.00 83.00 86 VAL A C 1
ATOM 674 O O . VAL A 1 86 ? -16.043 3.858 18.948 1.00 83.00 86 VAL A O 1
ATOM 677 N N . THR A 1 87 ? -17.654 4.661 20.280 1.00 85.81 87 THR A N 1
ATOM 678 C CA . THR A 1 87 ? -18.645 4.809 19.197 1.00 85.81 87 THR A CA 1
ATOM 679 C C . THR A 1 87 ? -18.126 5.710 18.069 1.00 85.81 87 THR A C 1
ATOM 681 O O . THR A 1 87 ? -18.397 5.477 16.891 1.00 85.81 87 THR A O 1
ATOM 684 N N . ARG A 1 88 ? -17.388 6.778 18.404 1.00 91.31 88 ARG A N 1
ATOM 685 C CA . ARG A 1 88 ? -16.777 7.669 17.408 1.00 91.31 88 ARG A CA 1
ATOM 686 C C . ARG A 1 88 ? -15.685 6.950 16.617 1.00 91.31 88 ARG A C 1
ATOM 688 O O . ARG A 1 88 ? -15.643 7.099 15.399 1.00 91.31 88 ARG A O 1
ATOM 695 N N . ALA A 1 89 ? -14.827 6.191 17.296 1.00 82.19 89 ALA A N 1
ATOM 696 C CA . ALA A 1 89 ? -13.774 5.411 16.658 1.00 82.19 89 ALA A CA 1
ATOM 697 C C . ALA A 1 89 ? -14.358 4.332 15.733 1.00 82.19 89 ALA A C 1
ATOM 699 O O . ALA A 1 89 ? -13.948 4.251 14.581 1.00 82.19 89 ALA A O 1
ATOM 700 N N . GLU A 1 90 ? -15.374 3.590 16.184 1.00 82.25 90 GLU A N 1
ATOM 701 C CA . GLU A 1 90 ? -16.078 2.578 15.382 1.00 82.25 90 GLU A CA 1
ATOM 702 C C . GLU A 1 90 ? -16.673 3.177 14.100 1.00 82.25 90 GLU A C 1
ATOM 704 O O . GLU A 1 90 ? -16.506 2.623 13.015 1.00 82.25 90 GLU A O 1
ATOM 709 N N . LYS A 1 91 ? -17.308 4.355 14.190 1.00 88.44 91 LYS A N 1
ATOM 710 C CA . LYS A 1 91 ? -17.813 5.068 13.005 1.00 88.44 91 LYS A CA 1
ATOM 711 C C . LYS A 1 91 ? -16.694 5.467 12.048 1.00 88.44 91 LYS A C 1
ATOM 713 O O . LYS A 1 91 ? -16.829 5.266 10.845 1.00 88.44 91 LYS A O 1
ATOM 718 N N . ALA A 1 92 ? -15.592 6.005 12.570 1.00 88.19 92 ALA A N 1
ATOM 719 C CA . ALA A 1 92 ? -14.454 6.394 11.744 1.00 88.19 92 ALA A CA 1
ATOM 720 C C . ALA A 1 92 ? -13.842 5.183 11.021 1.00 88.19 92 ALA A C 1
ATOM 722 O O . ALA A 1 92 ? -13.552 5.278 9.831 1.00 88.19 92 ALA A O 1
ATOM 723 N N . VAL A 1 93 ? -13.697 4.042 11.704 1.00 83.62 93 VAL A N 1
ATOM 724 C CA . VAL A 1 93 ? -13.233 2.784 11.094 1.00 83.62 93 VAL A CA 1
ATOM 725 C C . VAL A 1 93 ? -14.191 2.341 9.987 1.00 83.62 93 VAL A C 1
ATOM 727 O O . V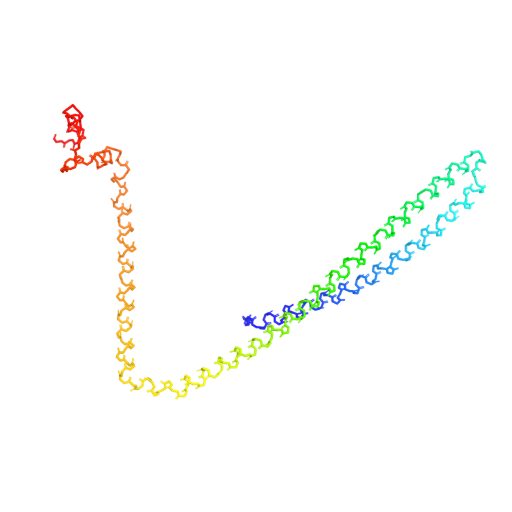AL A 1 93 ? -13.752 2.142 8.857 1.00 83.62 93 VAL A O 1
ATOM 730 N N . ALA A 1 94 ? -15.500 2.309 10.250 1.00 84.69 94 ALA A N 1
ATOM 731 C CA . ALA A 1 94 ? -16.500 1.922 9.254 1.00 84.69 94 ALA A CA 1
ATOM 732 C C . ALA A 1 94 ? -16.470 2.808 7.989 1.00 84.69 94 ALA A C 1
ATOM 734 O O . ALA A 1 94 ? -16.581 2.308 6.868 1.00 84.69 94 ALA A O 1
ATOM 735 N N . GLU A 1 95 ? -16.272 4.121 8.138 1.00 91.25 95 GLU A N 1
ATOM 736 C CA . GLU A 1 95 ? -16.127 5.047 7.006 1.00 91.25 95 GLU A CA 1
ATOM 737 C C . GLU A 1 95 ? -14.858 4.779 6.183 1.00 91.25 95 GLU A C 1
ATOM 739 O O . GLU A 1 95 ? -14.886 4.821 4.944 1.00 91.25 95 GLU A O 1
ATOM 744 N N . ARG A 1 96 ? -13.728 4.502 6.850 1.00 86.75 96 ARG A N 1
ATOM 745 C CA . ARG A 1 96 ? -12.475 4.148 6.164 1.00 86.75 96 ARG A CA 1
ATOM 746 C C . ARG A 1 96 ? -12.606 2.822 5.434 1.00 86.75 96 ARG A C 1
ATOM 748 O O . ARG A 1 96 ? -12.113 2.702 4.316 1.00 86.75 96 ARG A O 1
ATOM 755 N N . ASP A 1 97 ? -13.322 1.875 6.016 1.00 83.81 97 ASP A N 1
ATOM 756 C CA . ASP A 1 97 ? -13.544 0.554 5.444 1.00 83.81 97 ASP A CA 1
ATOM 757 C C . ASP A 1 97 ? -14.421 0.609 4.200 1.00 83.81 97 ASP A C 1
ATOM 759 O O . ASP A 1 97 ? -14.076 0.016 3.177 1.00 83.81 97 ASP A O 1
ATOM 763 N N . ALA A 1 98 ? -15.492 1.401 4.236 1.00 88.50 98 ALA A N 1
ATOM 764 C CA . ALA A 1 98 ? -16.304 1.671 3.055 1.00 88.50 98 ALA A CA 1
ATOM 765 C C . ALA A 1 98 ? -15.481 2.343 1.941 1.00 88.50 98 ALA A C 1
ATOM 767 O O . ALA A 1 98 ? -15.602 1.988 0.765 1.00 88.50 98 ALA A O 1
ATOM 768 N N . SER A 1 99 ? -14.606 3.283 2.310 1.00 93.00 99 SER A N 1
ATOM 769 C CA . SER A 1 99 ? -13.716 3.962 1.361 1.00 93.00 99 SER A CA 1
ATOM 770 C C . SER A 1 99 ? -12.707 2.996 0.737 1.00 93.00 99 SER A C 1
ATOM 772 O O . SER A 1 99 ? -12.519 3.006 -0.478 1.00 93.00 99 SER A O 1
ATOM 774 N N . LEU A 1 100 ? -12.097 2.127 1.548 1.00 85.81 100 LEU A N 1
ATOM 775 C CA . LEU A 1 100 ? -11.157 1.110 1.088 1.00 85.81 100 LEU A CA 1
ATOM 776 C C . LEU A 1 100 ? -11.847 0.119 0.150 1.00 85.81 100 LEU A C 1
ATOM 778 O O . LEU A 1 100 ? -11.348 -0.123 -0.943 1.00 85.81 100 LEU A O 1
ATOM 782 N N . ALA A 1 101 ? -13.026 -0.388 0.519 1.00 86.12 101 ALA A N 1
ATOM 783 C CA . ALA A 1 101 ? -13.795 -1.297 -0.327 1.00 86.12 101 ALA A CA 1
ATOM 784 C C . ALA A 1 101 ? -14.114 -0.677 -1.699 1.00 86.12 101 ALA A C 1
ATOM 786 O O . ALA A 1 101 ? -13.947 -1.335 -2.728 1.00 86.12 101 ALA A O 1
ATOM 787 N N . ARG A 1 102 ? -14.510 0.604 -1.725 1.00 93.25 102 ARG A N 1
ATOM 788 C CA . ARG A 1 102 ? -14.757 1.343 -2.969 1.00 93.25 102 ARG A CA 1
ATOM 789 C C . ARG A 1 102 ? -13.493 1.465 -3.821 1.00 93.25 102 ARG A C 1
ATOM 791 O O . ARG A 1 102 ? -13.541 1.152 -5.007 1.00 93.25 102 ARG A O 1
ATOM 798 N N . LEU A 1 103 ? -12.377 1.897 -3.231 1.00 91.94 103 LEU A N 1
ATOM 799 C CA . LEU A 1 103 ? -11.110 2.073 -3.951 1.00 91.94 103 LEU A CA 1
ATOM 800 C C . LEU A 1 103 ? -10.561 0.743 -4.480 1.00 91.94 103 LEU A C 1
ATOM 802 O O . LEU A 1 103 ? -10.049 0.691 -5.596 1.00 91.94 103 LEU A O 1
ATOM 806 N N . THR A 1 104 ? -10.706 -0.346 -3.724 1.00 85.44 104 THR A N 1
ATOM 807 C CA . THR A 1 104 ? -10.314 -1.687 -4.173 1.00 85.44 104 THR A CA 1
ATOM 808 C C . THR A 1 104 ? -11.164 -2.150 -5.356 1.00 85.44 104 THR A C 1
ATOM 810 O O . THR A 1 104 ? -10.620 -2.711 -6.308 1.00 85.44 104 THR A O 1
ATOM 813 N N . ALA A 1 105 ? -12.474 -1.885 -5.343 1.00 88.50 105 ALA A N 1
ATOM 814 C CA . ALA A 1 105 ? -13.353 -2.203 -6.468 1.00 88.50 105 ALA A CA 1
ATOM 815 C C . ALA A 1 105 ? -13.005 -1.380 -7.721 1.00 88.50 105 ALA A C 1
ATOM 817 O O . ALA A 1 105 ? -12.861 -1.938 -8.806 1.00 88.50 105 ALA A O 1
ATOM 818 N N . GLU A 1 106 ? -12.791 -0.071 -7.568 1.00 93.94 106 GLU A N 1
ATOM 819 C CA . GLU A 1 106 ? -12.375 0.812 -8.666 1.00 93.94 106 GLU A CA 1
ATOM 820 C C . GLU A 1 106 ? -11.039 0.363 -9.269 1.00 93.94 106 GLU A C 1
ATOM 822 O O . GLU A 1 106 ? -10.904 0.212 -10.485 1.00 93.94 106 GLU A O 1
ATOM 827 N N . ARG A 1 107 ? -10.064 0.045 -8.412 1.00 89.12 107 ARG A N 1
ATOM 828 C CA . ARG A 1 107 ? -8.773 -0.501 -8.831 1.00 89.12 107 ARG A CA 1
ATOM 829 C C . ARG A 1 107 ? -8.926 -1.809 -9.606 1.00 89.12 107 ARG A C 1
ATOM 831 O O . ARG A 1 107 ? -8.209 -2.003 -10.586 1.00 89.12 107 ARG A O 1
ATOM 838 N N . ALA A 1 108 ? -9.813 -2.708 -9.182 1.00 87.38 108 ALA A N 1
ATOM 839 C CA . ALA A 1 108 ? -10.037 -3.978 -9.868 1.00 87.38 108 ALA A CA 1
ATOM 840 C C . ALA A 1 108 ? -10.571 -3.771 -11.297 1.00 87.38 108 ALA A C 1
ATOM 842 O O . ALA A 1 108 ? -10.079 -4.409 -12.230 1.00 87.38 108 ALA A O 1
ATOM 843 N N . GLU A 1 109 ? -11.499 -2.831 -11.493 1.00 92.81 109 GLU A N 1
ATOM 844 C CA . GLU A 1 109 ? -12.016 -2.485 -12.824 1.00 92.81 109 GLU A CA 1
ATOM 845 C C . GLU A 1 109 ? -10.942 -1.840 -13.715 1.00 92.81 109 GLU A C 1
ATOM 847 O O . GLU A 1 109 ? -10.772 -2.216 -14.881 1.00 92.81 109 GLU A O 1
ATOM 852 N N . VAL A 1 110 ? -10.135 -0.928 -13.165 1.00 93.00 110 VAL A N 1
ATOM 853 C CA . VAL A 1 110 ? -9.009 -0.329 -13.901 1.00 93.00 110 VAL A CA 1
ATOM 854 C C . VAL A 1 110 ? -7.960 -1.385 -14.268 1.00 93.00 110 VAL A C 1
ATOM 856 O O . VAL A 1 110 ? -7.452 -1.402 -15.387 1.00 93.00 110 VAL A O 1
ATOM 859 N N . LEU A 1 111 ? -7.656 -2.326 -13.373 1.00 88.75 111 LEU A N 1
ATOM 860 C CA . LEU A 1 111 ? -6.738 -3.424 -13.683 1.00 88.75 111 LEU A CA 1
ATOM 861 C C . LEU A 1 111 ? -7.280 -4.334 -14.785 1.00 88.75 111 LEU A C 1
ATOM 863 O O . LEU A 1 111 ? -6.516 -4.754 -15.653 1.00 88.75 111 LEU A O 1
ATOM 867 N N . LYS A 1 112 ? -8.584 -4.613 -14.786 1.00 92.06 112 LYS A N 1
ATOM 868 C CA . LYS A 1 112 ? -9.233 -5.421 -15.821 1.00 92.06 112 LYS A CA 1
ATOM 869 C C . LYS A 1 112 ? -9.144 -4.756 -17.195 1.00 92.06 112 LYS A C 1
ATOM 871 O O . LYS A 1 112 ? -8.782 -5.418 -18.167 1.00 92.06 112 LYS A O 1
ATOM 876 N N . THR A 1 113 ? -9.422 -3.455 -17.277 1.00 94.38 113 THR A N 1
ATOM 877 C CA . THR A 1 113 ? -9.292 -2.693 -18.534 1.00 94.38 113 THR A CA 1
ATOM 878 C C . THR A 1 113 ? -7.842 -2.640 -19.016 1.00 94.38 113 THR A C 1
ATOM 880 O O . THR A 1 113 ? -7.571 -2.949 -20.176 1.00 94.38 113 THR A O 1
ATOM 883 N N . TYR A 1 114 ? -6.891 -2.368 -18.118 1.00 91.50 114 TYR A N 1
ATOM 884 C CA . TYR A 1 114 ? -5.458 -2.401 -18.422 1.00 91.50 114 TYR A CA 1
ATOM 885 C C . TYR A 1 114 ? -5.008 -3.764 -18.971 1.00 91.50 114 TYR A C 1
ATOM 887 O O . TYR A 1 114 ? -4.338 -3.831 -20.002 1.00 91.50 114 TYR A O 1
ATOM 895 N N . GLN A 1 115 ? -5.400 -4.861 -18.316 1.00 90.56 115 GLN A N 1
ATOM 896 C CA . GLN A 1 115 ? -5.079 -6.216 -18.769 1.00 90.56 115 GLN A CA 1
ATOM 897 C C . GLN A 1 115 ? -5.697 -6.525 -20.137 1.00 90.56 115 GLN A C 1
ATOM 899 O O . GLN A 1 115 ? -5.038 -7.152 -20.969 1.00 90.56 115 GLN A O 1
ATOM 904 N N . GLY A 1 116 ? -6.922 -6.051 -20.392 1.00 93.75 116 GLY A N 1
ATOM 905 C CA . GLY A 1 116 ? -7.573 -6.135 -21.700 1.00 93.75 116 GLY A CA 1
ATOM 906 C C . GLY A 1 116 ? -6.748 -5.457 -22.793 1.00 93.75 116 GLY A C 1
ATOM 907 O O . GLY A 1 116 ? -6.348 -6.111 -23.755 1.00 93.75 116 GLY A O 1
ATOM 908 N N . HIS A 1 117 ? -6.388 -4.187 -22.601 1.00 92.94 117 HIS A N 1
ATOM 909 C CA . HIS A 1 117 ? -5.568 -3.445 -23.563 1.00 92.94 117 HIS A CA 1
ATOM 910 C C . HIS A 1 117 ? -4.170 -4.042 -23.747 1.00 92.94 117 HIS A C 1
ATOM 912 O O . HIS A 1 117 ? -3.651 -4.083 -24.862 1.00 92.94 117 HIS A O 1
ATOM 918 N N . GLN A 1 118 ? -3.552 -4.556 -22.682 1.00 92.88 118 GLN A N 1
ATOM 919 C CA . GLN A 1 118 ? -2.261 -5.231 -22.785 1.00 92.88 118 GLN A CA 1
ATOM 920 C C . GLN A 1 118 ? -2.364 -6.518 -23.620 1.00 92.88 118 GLN A C 1
ATOM 922 O O . GLN A 1 118 ? -1.466 -6.816 -24.415 1.00 92.88 118 GLN A O 1
ATOM 927 N N . ALA A 1 119 ? -3.453 -7.275 -23.468 1.00 94.00 119 ALA A N 1
ATOM 928 C CA . ALA A 1 119 ? -3.714 -8.464 -24.271 1.00 94.00 119 ALA A CA 1
ATOM 929 C C . ALA A 1 119 ? -3.980 -8.111 -25.742 1.00 94.00 119 ALA A C 1
ATOM 931 O O . ALA A 1 119 ? -3.406 -8.749 -26.626 1.00 94.00 119 ALA A O 1
ATOM 932 N N . GLU A 1 120 ? -4.771 -7.068 -26.007 1.00 94.81 120 GLU A N 1
ATOM 933 C CA . GLU A 1 120 ? -5.008 -6.537 -27.355 1.00 94.81 120 GLU A CA 1
ATOM 934 C C . GLU A 1 120 ? -3.695 -6.119 -28.018 1.00 94.81 120 GLU A C 1
ATOM 936 O O . GLU A 1 120 ? -3.376 -6.587 -29.111 1.00 94.81 120 GLU A O 1
ATOM 941 N N . LEU A 1 121 ? -2.881 -5.313 -27.331 1.00 92.88 121 LEU A N 1
ATOM 942 C CA . LEU A 1 121 ? -1.589 -4.855 -27.834 1.00 92.88 121 LEU A CA 1
ATOM 943 C C . LEU A 1 121 ? -0.655 -6.029 -28.132 1.00 92.88 121 LEU A C 1
ATOM 945 O O . LEU A 1 121 ? -0.005 -6.053 -29.176 1.00 92.88 121 LEU A O 1
ATOM 949 N N . LYS A 1 122 ? -0.626 -7.047 -27.265 1.00 94.06 122 LYS A N 1
ATOM 950 C CA . LYS A 1 122 ? 0.142 -8.273 -27.510 1.00 94.06 122 LYS A CA 1
ATOM 951 C C . LYS A 1 122 ? -0.379 -9.040 -28.729 1.00 94.06 122 LYS A C 1
ATOM 953 O O . LYS A 1 122 ? 0.427 -9.540 -29.517 1.00 94.06 122 LYS A O 1
ATOM 958 N N . ALA A 1 123 ? -1.695 -9.128 -28.913 1.00 93.88 123 ALA A N 1
ATOM 959 C CA . ALA A 1 123 ? -2.300 -9.784 -30.069 1.00 93.88 123 ALA A CA 1
ATOM 960 C C . ALA A 1 123 ? -1.975 -9.039 -31.375 1.00 93.88 123 ALA A C 1
ATOM 962 O O . ALA A 1 123 ? -1.551 -9.664 -32.347 1.00 93.88 123 ALA A O 1
ATOM 963 N N . LEU A 1 124 ? -2.082 -7.707 -31.377 1.00 92.19 124 LEU A N 1
ATOM 964 C CA . LEU A 1 124 ? -1.666 -6.835 -32.479 1.00 92.19 124 LEU A CA 1
ATOM 965 C C . LEU A 1 124 ? -0.175 -7.007 -32.798 1.00 92.19 124 LEU A C 1
ATOM 967 O O . LEU A 1 124 ? 0.178 -7.252 -33.951 1.00 92.19 124 LEU A O 1
ATOM 971 N N . ALA A 1 125 ? 0.690 -6.959 -31.784 1.00 90.00 125 ALA A N 1
ATOM 972 C CA . ALA A 1 125 ? 2.126 -7.166 -31.945 1.00 90.00 125 ALA A CA 1
ATOM 973 C C . ALA A 1 125 ? 2.449 -8.556 -32.513 1.00 90.00 125 ALA A C 1
ATOM 975 O O . ALA A 1 125 ? 3.307 -8.680 -33.379 1.00 90.00 125 ALA A O 1
ATOM 976 N N . THR A 1 126 ? 1.734 -9.600 -32.089 1.00 91.50 126 THR A N 1
ATOM 977 C CA . THR A 1 126 ? 1.911 -10.954 -32.639 1.00 91.50 126 THR A CA 1
ATOM 978 C C . THR A 1 126 ? 1.456 -11.022 -34.098 1.00 91.50 126 THR A C 1
ATOM 980 O O . THR A 1 126 ? 2.152 -11.586 -34.938 1.00 91.50 126 THR A O 1
ATOM 983 N N . LYS A 1 127 ? 0.309 -10.410 -34.418 1.00 91.31 127 LYS A N 1
ATOM 984 C CA . LYS A 1 127 ? -0.277 -10.413 -35.764 1.00 91.31 127 LYS A CA 1
ATOM 985 C C . LYS A 1 127 ? 0.587 -9.663 -36.777 1.00 91.31 127 LYS A C 1
ATOM 987 O O . LYS A 1 127 ? 0.789 -10.147 -37.886 1.00 91.31 127 LYS A O 1
ATOM 992 N N . PHE A 1 128 ? 1.082 -8.488 -36.404 1.00 89.06 128 PHE A N 1
ATOM 993 C CA . PHE A 1 128 ? 1.825 -7.615 -37.311 1.00 89.06 128 PHE A CA 1
ATOM 994 C C . PHE A 1 128 ? 3.341 -7.731 -37.163 1.00 89.06 128 PHE A C 1
ATOM 996 O O . PHE A 1 128 ? 4.057 -7.315 -38.066 1.00 89.06 128 PHE A O 1
ATOM 1003 N N . GLY A 1 129 ? 3.852 -8.336 -36.091 1.00 85.25 129 GLY A N 1
ATOM 1004 C CA . GLY A 1 129 ? 5.285 -8.378 -35.792 1.00 85.25 129 GLY A CA 1
ATOM 1005 C C . GLY A 1 129 ? 6.122 -9.006 -36.903 1.00 85.25 129 GLY A C 1
ATOM 1006 O O . GLY A 1 129 ? 7.145 -8.446 -37.281 1.00 85.25 129 GLY A O 1
ATOM 1007 N N . ALA A 1 130 ? 5.666 -10.114 -37.494 1.00 82.38 130 ALA A N 1
ATOM 1008 C CA . ALA A 1 130 ? 6.374 -10.751 -38.607 1.00 82.38 130 ALA A CA 1
ATOM 1009 C C . ALA A 1 130 ? 6.323 -9.926 -39.907 1.00 82.38 130 ALA A C 1
ATOM 1011 O O . ALA A 1 130 ? 7.275 -9.957 -40.683 1.00 82.38 130 ALA A O 1
ATOM 1012 N N . ALA A 1 131 ? 5.231 -9.192 -40.145 1.00 85.56 131 ALA A N 1
ATOM 1013 C CA . ALA A 1 131 ? 5.092 -8.320 -41.310 1.00 85.56 131 ALA A CA 1
ATOM 1014 C C . ALA A 1 131 ? 5.962 -7.062 -41.165 1.00 85.56 131 ALA A C 1
ATOM 1016 O O . ALA A 1 131 ? 6.730 -6.747 -42.066 1.00 85.56 131 ALA A O 1
ATOM 1017 N N . ILE A 1 132 ? 5.917 -6.416 -39.997 1.00 85.38 132 ILE A N 1
ATOM 1018 C CA . ILE A 1 132 ? 6.740 -5.251 -39.650 1.00 85.38 132 ILE A CA 1
ATOM 1019 C C . ILE A 1 132 ? 8.230 -5.617 -39.661 1.00 85.38 132 ILE A C 1
ATOM 1021 O O . ILE A 1 132 ? 9.047 -4.862 -40.171 1.00 85.38 132 ILE A O 1
ATOM 1025 N N . ALA A 1 133 ? 8.606 -6.799 -39.164 1.00 80.81 133 ALA A N 1
ATOM 1026 C CA . ALA A 1 133 ? 9.999 -7.249 -39.192 1.00 80.81 133 ALA A CA 1
ATOM 1027 C C . ALA A 1 133 ? 10.548 -7.468 -40.613 1.00 80.81 133 ALA A C 1
ATOM 1029 O O . ALA A 1 133 ? 11.760 -7.424 -40.806 1.00 80.81 133 ALA A O 1
ATOM 1030 N N . ARG A 1 134 ? 9.674 -7.724 -41.594 1.00 84.44 134 ARG A N 1
ATOM 1031 C CA . ARG A 1 134 ? 10.037 -7.887 -43.010 1.00 84.44 134 ARG A CA 1
ATOM 1032 C C . ARG A 1 134 ? 9.945 -6.582 -43.801 1.00 84.44 134 ARG A C 1
ATOM 1034 O O . ARG A 1 134 ? 10.324 -6.575 -44.968 1.00 84.44 134 ARG A O 1
ATOM 1041 N N . ASP A 1 135 ? 9.445 -5.509 -43.194 1.00 91.75 135 ASP A N 1
ATOM 1042 C CA . ASP A 1 135 ? 9.352 -4.201 -43.831 1.00 91.75 135 ASP A CA 1
ATOM 1043 C C . ASP A 1 135 ? 10.749 -3.547 -43.898 1.00 91.75 135 ASP A C 1
ATOM 1045 O O . ASP A 1 135 ? 11.357 -3.273 -42.853 1.00 91.75 135 ASP A O 1
ATOM 1049 N N . PRO A 1 136 ? 11.283 -3.277 -45.105 1.00 89.19 136 PRO A N 1
ATOM 1050 C CA . PRO A 1 136 ? 12.595 -2.661 -45.267 1.00 89.19 136 PRO A CA 1
ATOM 1051 C C . PRO A 1 136 ? 12.672 -1.242 -44.684 1.00 89.19 136 PRO A C 1
ATOM 1053 O O . PRO A 1 136 ? 13.735 -0.850 -44.203 1.00 89.19 136 PRO A O 1
ATOM 1056 N N . ALA A 1 137 ? 11.571 -0.480 -44.667 1.00 91.44 137 ALA A N 1
ATOM 1057 C CA . ALA A 1 137 ? 11.556 0.863 -44.086 1.00 91.44 137 ALA A CA 1
ATOM 1058 C C . ALA A 1 137 ? 11.701 0.812 -42.557 1.00 91.44 137 ALA A C 1
ATOM 1060 O O . ALA A 1 137 ? 12.458 1.590 -41.969 1.00 91.44 137 ALA A O 1
ATOM 1061 N N . PHE A 1 138 ? 11.028 -0.147 -41.911 1.00 87.00 138 PHE A N 1
ATOM 1062 C CA . PHE A 1 138 ? 11.165 -0.390 -40.476 1.00 87.00 138 PHE A CA 1
ATOM 1063 C C . PHE A 1 138 ? 12.570 -0.882 -40.114 1.00 87.00 138 PHE A C 1
ATOM 1065 O O . PHE A 1 138 ? 13.162 -0.396 -39.150 1.00 87.00 138 PHE A O 1
ATOM 1072 N N . ALA A 1 139 ? 13.133 -1.805 -40.899 1.00 87.50 139 ALA A N 1
ATOM 1073 C CA . ALA A 1 139 ? 14.495 -2.294 -40.694 1.00 87.50 139 ALA A CA 1
ATOM 1074 C C . ALA A 1 139 ? 15.536 -1.164 -40.791 1.00 87.50 139 ALA A C 1
ATOM 1076 O O . ALA A 1 139 ? 16.395 -1.055 -39.915 1.00 87.50 139 ALA A O 1
ATOM 1077 N N . ALA A 1 140 ? 15.414 -0.283 -41.792 1.00 91.00 140 ALA A N 1
ATOM 1078 C CA . ALA A 1 140 ? 16.290 0.877 -41.948 1.00 91.00 140 ALA A CA 1
ATOM 1079 C C . ALA A 1 140 ? 16.203 1.826 -40.742 1.00 91.00 140 ALA A C 1
ATOM 1081 O O . ALA A 1 140 ? 17.226 2.180 -40.158 1.00 91.00 140 ALA A O 1
ATOM 1082 N N . LYS A 1 141 ? 14.983 2.170 -40.303 1.00 91.38 141 LYS A N 1
ATOM 1083 C CA . LYS A 1 141 ? 14.779 3.027 -39.124 1.00 91.38 141 LYS A CA 1
ATOM 1084 C C . LYS A 1 141 ? 15.268 2.398 -37.825 1.00 91.38 141 LYS A C 1
ATOM 1086 O O . LYS A 1 141 ? 15.771 3.106 -36.957 1.00 91.38 141 LYS A O 1
ATOM 1091 N N . ARG A 1 142 ? 15.161 1.077 -37.691 1.00 89.69 142 ARG A N 1
ATOM 1092 C CA . ARG A 1 142 ? 15.700 0.348 -36.541 1.00 89.69 142 ARG A CA 1
ATOM 1093 C C . ARG A 1 142 ? 17.231 0.365 -36.516 1.00 89.69 142 ARG A C 1
ATOM 1095 O O . ARG A 1 142 ? 17.785 0.523 -35.432 1.00 89.69 142 ARG A O 1
ATOM 1102 N N . SER A 1 143 ? 17.893 0.219 -37.668 1.00 90.56 143 SER A N 1
ATOM 1103 C CA . SER A 1 143 ? 19.359 0.338 -37.768 1.00 90.56 143 SER A CA 1
ATOM 1104 C C . SER A 1 143 ? 19.815 1.740 -37.379 1.00 90.56 143 SER A C 1
ATOM 1106 O O . SER A 1 143 ? 20.614 1.882 -36.461 1.00 90.56 143 SER A O 1
ATOM 1108 N N . GLU A 1 144 ? 19.208 2.769 -37.981 1.00 93.88 144 GLU A N 1
ATOM 1109 C CA . GLU A 1 144 ? 19.503 4.179 -37.695 1.00 93.88 144 GLU A CA 1
ATOM 1110 C C . GLU A 1 144 ? 19.341 4.497 -36.198 1.00 93.88 144 GLU A C 1
ATOM 1112 O O . GLU A 1 144 ? 20.215 5.100 -35.579 1.00 93.88 144 GLU A O 1
ATOM 1117 N N . ALA A 1 145 ? 18.252 4.034 -35.577 1.00 93.50 145 ALA A N 1
ATOM 1118 C CA . ALA A 1 145 ? 18.026 4.223 -34.146 1.00 93.50 145 ALA A CA 1
ATOM 1119 C C . ALA A 1 145 ? 19.059 3.490 -33.271 1.00 93.50 145 ALA A C 1
ATOM 1121 O O . ALA A 1 145 ? 19.479 4.029 -32.247 1.00 93.50 145 ALA A O 1
ATOM 1122 N N . SER A 1 146 ? 19.473 2.278 -33.656 1.00 92.81 146 SER A N 1
ATOM 1123 C CA . SER A 1 146 ? 20.500 1.515 -32.933 1.00 92.81 146 SER A CA 1
ATOM 1124 C C . SER A 1 146 ? 21.855 2.213 -33.004 1.00 92.81 146 SER A C 1
ATOM 1126 O O . SER A 1 146 ? 22.499 2.400 -31.976 1.00 92.81 146 SER A O 1
ATOM 1128 N N . GLU A 1 147 ? 22.247 2.669 -34.192 1.00 94.56 147 GLU A N 1
ATOM 1129 C CA . GLU A 1 147 ? 23.489 3.413 -34.413 1.00 94.56 147 GLU A CA 1
ATOM 1130 C C . GLU A 1 147 ? 23.508 4.711 -33.598 1.00 94.56 147 GLU A C 1
ATOM 1132 O O . GLU A 1 147 ? 24.465 4.980 -32.874 1.00 94.56 147 GLU A O 1
ATOM 1137 N N . LEU A 1 148 ? 22.420 5.489 -33.627 1.00 94.50 148 LEU A N 1
ATOM 1138 C CA . LEU A 1 148 ? 22.300 6.704 -32.818 1.00 94.50 148 LEU A CA 1
ATOM 1139 C C . LEU A 1 148 ? 22.350 6.408 -31.314 1.00 94.50 148 LEU A C 1
ATOM 1141 O O . LEU A 1 148 ? 22.983 7.152 -30.563 1.00 94.50 148 LEU A O 1
ATOM 1145 N N . SER A 1 149 ? 21.726 5.316 -30.865 1.00 93.12 149 SER A N 1
ATOM 1146 C CA . SER A 1 149 ? 21.784 4.887 -29.465 1.00 93.12 149 SER A CA 1
ATOM 1147 C C . SER A 1 149 ? 23.201 4.492 -29.047 1.00 93.12 149 SER A C 1
ATOM 1149 O O . SER A 1 14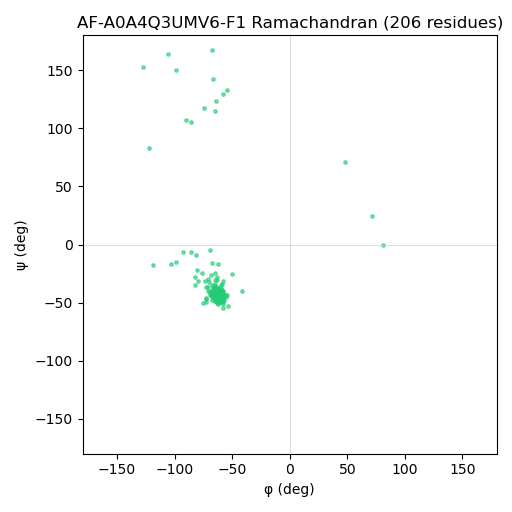9 ? 23.620 4.801 -27.931 1.00 93.12 149 SER A O 1
ATOM 1151 N N . GLU A 1 150 ? 23.950 3.816 -29.916 1.00 94.44 150 GLU A N 1
ATOM 1152 C CA . GLU A 1 150 ? 25.345 3.456 -29.664 1.00 94.44 150 GLU A CA 1
ATOM 1153 C C . GLU A 1 150 ? 26.239 4.693 -29.618 1.00 94.44 150 GLU A C 1
ATOM 1155 O O . GLU A 1 150 ? 27.045 4.829 -28.696 1.00 94.44 150 GLU A O 1
ATOM 1160 N N . VAL A 1 151 ? 26.060 5.631 -30.551 1.00 95.50 151 VAL A N 1
ATOM 1161 C CA . VAL A 1 151 ? 26.778 6.912 -30.555 1.00 95.50 151 VAL A CA 1
ATOM 1162 C C . VAL A 1 151 ? 26.487 7.694 -29.276 1.00 95.50 151 VAL A C 1
ATOM 1164 O O . VAL A 1 151 ? 27.419 8.192 -28.641 1.00 95.50 151 VAL A O 1
ATOM 1167 N N . ALA A 1 152 ? 25.225 7.767 -28.848 1.00 93.62 152 ALA A N 1
ATOM 1168 C CA . ALA A 1 152 ? 24.844 8.423 -27.600 1.00 93.62 152 ALA A CA 1
ATOM 1169 C C . ALA A 1 152 ? 25.500 7.751 -26.382 1.00 93.62 152 ALA A C 1
ATOM 1171 O O . ALA A 1 152 ? 26.121 8.432 -25.566 1.00 93.62 152 ALA A O 1
ATOM 1172 N N . ALA A 1 153 ? 25.449 6.418 -26.296 1.00 94.25 153 ALA A N 1
ATOM 1173 C CA . ALA A 1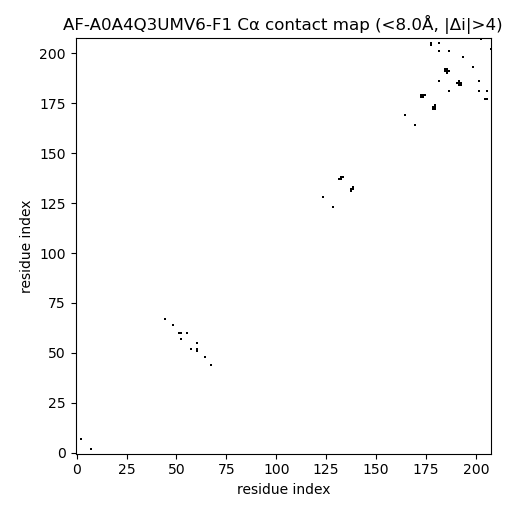 153 ? 26.069 5.665 -25.208 1.00 94.25 153 ALA A CA 1
ATOM 1174 C C . ALA A 1 153 ? 27.597 5.842 -25.170 1.00 94.25 153 ALA A C 1
ATOM 1176 O O . ALA A 1 153 ? 28.180 6.016 -24.100 1.00 94.25 153 ALA A O 1
ATOM 1177 N N . GLN A 1 154 ? 28.262 5.832 -26.327 1.00 94.81 154 GLN A N 1
ATOM 1178 C CA . GLN A 1 154 ? 29.700 6.093 -26.419 1.00 94.81 154 GLN A CA 1
ATOM 1179 C C . GLN A 1 154 ? 30.046 7.532 -26.036 1.00 94.81 154 GLN A C 1
ATOM 1181 O O . GLN A 1 154 ? 31.062 7.760 -25.384 1.00 94.81 154 GLN A O 1
ATOM 1186 N N . SER A 1 155 ? 29.209 8.493 -26.423 1.00 94.19 155 SER A N 1
ATOM 1187 C CA . SER A 1 155 ? 29.399 9.905 -26.088 1.00 94.19 155 SER A CA 1
ATOM 1188 C C . SER A 1 155 ? 29.278 10.122 -24.584 1.00 94.19 155 SER A C 1
ATOM 1190 O O . SER A 1 155 ? 30.168 10.725 -23.998 1.00 94.19 155 SER A O 1
ATOM 1192 N N . MET A 1 156 ? 28.264 9.532 -23.942 1.00 93.56 156 MET A N 1
ATOM 1193 C CA . MET A 1 156 ? 28.126 9.552 -22.483 1.00 93.56 156 MET A CA 1
ATOM 1194 C C . MET A 1 156 ? 29.342 8.950 -21.780 1.00 93.56 156 MET A C 1
ATOM 1196 O O . MET A 1 156 ? 29.917 9.595 -20.911 1.00 93.56 156 MET A O 1
ATOM 1200 N N . ARG A 1 157 ? 29.799 7.762 -22.201 1.00 94.00 157 ARG A N 1
ATOM 1201 C CA . ARG A 1 157 ? 31.000 7.136 -21.620 1.00 94.00 157 ARG A CA 1
ATOM 1202 C C . ARG A 1 157 ? 32.243 8.011 -21.771 1.00 94.00 157 ARG A C 1
ATOM 1204 O O . ARG A 1 157 ? 33.052 8.084 -20.853 1.00 94.00 157 ARG A O 1
ATOM 1211 N N . LYS A 1 158 ? 32.408 8.675 -22.921 1.00 94.44 158 LYS A N 1
ATOM 1212 C CA . LYS A 1 158 ? 33.513 9.621 -23.143 1.00 94.44 158 LYS A CA 1
ATOM 1213 C C . LYS A 1 158 ? 33.402 10.838 -22.231 1.00 94.44 158 LYS A C 1
ATOM 1215 O O . LYS A 1 158 ? 34.424 11.278 -21.719 1.00 94.44 158 LYS A O 1
ATOM 1220 N N . THR A 1 159 ? 32.197 11.362 -22.018 1.00 93.44 159 THR A N 1
ATOM 1221 C CA . THR A 1 159 ? 31.956 12.468 -21.084 1.00 93.44 159 THR A CA 1
ATOM 1222 C C . THR A 1 159 ? 32.292 12.061 -19.653 1.00 93.44 159 THR A C 1
ATOM 1224 O O . THR A 1 159 ? 33.099 12.731 -19.018 1.00 93.44 159 THR A O 1
ATOM 1227 N N . GLU A 1 160 ? 31.775 10.926 -19.180 1.00 93.38 160 GLU A N 1
ATOM 1228 C CA . GLU A 1 160 ? 32.077 10.390 -17.845 1.00 93.38 160 GLU A CA 1
ATOM 1229 C C . GLU A 1 160 ? 33.586 10.170 -17.655 1.00 93.38 160 GLU A C 1
ATOM 1231 O O . GLU A 1 160 ? 34.156 10.539 -16.628 1.00 93.38 160 GLU A O 1
ATOM 1236 N N . GLN A 1 161 ? 34.261 9.618 -18.670 1.00 93.19 161 GLN A N 1
ATOM 1237 C CA . GLN A 1 161 ? 35.710 9.439 -18.647 1.00 93.19 161 GLN A CA 1
ATOM 1238 C C . GLN A 1 161 ? 36.454 10.780 -18.613 1.00 93.19 161 GLN A C 1
ATOM 1240 O O . GLN A 1 161 ? 37.412 10.917 -17.859 1.00 93.19 161 GLN A O 1
ATOM 1245 N N . ALA A 1 162 ? 36.030 11.771 -19.400 1.00 91.31 162 ALA A N 1
ATOM 1246 C CA . ALA A 1 162 ? 36.649 13.093 -19.426 1.00 91.31 162 ALA A CA 1
ATOM 1247 C C . ALA A 1 162 ? 36.488 13.834 -18.090 1.00 91.31 162 ALA A C 1
ATOM 1249 O O . ALA A 1 162 ? 37.439 14.460 -17.626 1.00 91.31 162 ALA A O 1
ATOM 1250 N N . GLU A 1 163 ? 35.325 13.731 -17.445 1.00 90.62 163 GLU A N 1
ATOM 1251 C CA . GLU A 1 163 ? 35.077 14.298 -16.114 1.00 90.62 163 GLU A CA 1
ATOM 1252 C C . GLU A 1 163 ? 35.932 13.616 -15.039 1.00 90.62 163 GLU A C 1
ATOM 1254 O O . GLU A 1 163 ? 36.552 14.292 -14.212 1.00 90.62 163 GLU A O 1
ATOM 1259 N N . ALA A 1 164 ? 36.033 12.283 -15.077 1.00 90.38 164 ALA A N 1
ATOM 1260 C CA . ALA A 1 164 ? 36.895 11.526 -14.174 1.00 90.38 164 ALA A CA 1
ATOM 1261 C C . ALA A 1 164 ? 38.379 11.878 -14.375 1.00 90.38 164 ALA A C 1
ATOM 1263 O O . ALA A 1 164 ? 39.100 12.107 -13.400 1.00 90.38 164 ALA A O 1
ATOM 1264 N N . ASP A 1 165 ? 38.826 11.987 -15.627 1.00 87.94 165 ASP A N 1
ATOM 1265 C CA . ASP A 1 165 ? 40.183 12.399 -15.982 1.00 87.94 165 ASP A CA 1
ATOM 1266 C C . ASP A 1 165 ? 40.466 13.836 -15.541 1.00 87.94 165 ASP A C 1
ATOM 1268 O O . ASP A 1 165 ? 41.531 14.100 -14.985 1.00 87.94 165 ASP A O 1
ATOM 1272 N N . GLN A 1 166 ? 39.524 14.763 -15.738 1.00 85.25 166 GLN A N 1
ATOM 1273 C CA . GLN A 1 166 ? 39.641 16.141 -15.263 1.00 85.25 166 GLN A CA 1
ATOM 1274 C C . GLN A 1 166 ? 39.747 16.182 -13.736 1.00 85.25 166 GLN A C 1
ATOM 1276 O O . GLN A 1 166 ? 40.575 16.915 -13.198 1.00 85.25 166 GLN A O 1
ATOM 1281 N N . ALA A 1 167 ? 38.940 15.395 -13.023 1.00 84.94 167 ALA A N 1
ATOM 1282 C CA . ALA A 1 167 ? 38.991 15.326 -11.570 1.00 84.94 167 ALA A CA 1
ATOM 1283 C C . ALA A 1 167 ? 40.311 14.716 -11.072 1.00 84.94 167 ALA A C 1
ATOM 1285 O O . ALA A 1 167 ? 40.903 15.232 -10.128 1.00 84.94 167 ALA A O 1
ATOM 1286 N N . ALA A 1 168 ? 40.801 13.646 -11.700 1.00 86.50 168 ALA A N 1
ATOM 1287 C CA . ALA A 1 168 ? 42.035 12.974 -11.298 1.00 86.50 168 ALA A CA 1
ATOM 1288 C C . ALA A 1 168 ? 43.286 13.793 -11.647 1.00 86.50 168 ALA A C 1
ATOM 1290 O O . ALA A 1 168 ? 44.133 14.015 -10.785 1.00 86.50 168 ALA A O 1
ATOM 1291 N N . LYS A 1 169 ? 43.387 14.276 -12.890 1.00 87.25 169 LYS A N 1
ATOM 1292 C CA . LYS A 1 169 ? 44.530 15.068 -13.372 1.00 87.25 169 LYS A CA 1
ATOM 1293 C C . LYS A 1 169 ? 44.497 16.504 -12.860 1.00 87.25 169 LYS A C 1
ATOM 1295 O O . LYS A 1 169 ? 45.546 17.122 -12.761 1.00 87.25 169 LYS A O 1
ATOM 1300 N N . GLY A 1 170 ? 43.321 17.031 -12.517 1.00 82.31 170 GLY A N 1
ATOM 1301 C CA . GLY A 1 170 ? 43.154 18.375 -11.966 1.00 82.31 170 GLY A CA 1
ATOM 1302 C C . GLY A 1 170 ? 43.457 18.485 -10.471 1.00 82.31 170 GLY A C 1
ATOM 1303 O O . GLY A 1 170 ? 43.765 19.581 -10.018 1.00 82.31 170 GLY A O 1
ATOM 1304 N N . LYS A 1 171 ? 43.405 17.383 -9.708 1.00 84.56 171 LYS A N 1
ATOM 1305 C CA . LYS A 1 171 ? 43.697 17.373 -8.260 1.00 84.56 171 LYS A CA 1
ATOM 1306 C C . LYS A 1 171 ? 45.062 17.985 -7.909 1.00 84.56 171 LYS A C 1
ATOM 1308 O O . LYS A 1 171 ? 45.059 18.942 -7.147 1.00 84.56 171 LYS A O 1
ATOM 1313 N N . PRO A 1 172 ? 46.193 17.555 -8.508 1.00 85.00 172 PRO A N 1
ATOM 1314 C CA . PRO A 1 172 ? 47.503 18.127 -8.182 1.00 85.00 172 PRO A CA 1
ATOM 1315 C C . PRO A 1 172 ? 47.602 19.642 -8.400 1.00 85.00 172 PRO A C 1
ATOM 1317 O O . PRO A 1 172 ? 48.325 20.312 -7.679 1.00 85.00 172 PRO A O 1
ATOM 1320 N N . TYR A 1 173 ? 46.868 20.181 -9.376 1.00 81.19 173 TYR A N 1
ATOM 1321 C CA . TYR A 1 173 ? 46.843 21.614 -9.670 1.00 81.19 173 TYR A CA 1
ATOM 1322 C C . TYR A 1 173 ? 45.892 22.390 -8.751 1.00 81.19 173 TYR A C 1
ATOM 1324 O O . TYR A 1 173 ? 46.182 23.524 -8.396 1.00 81.19 173 TYR A O 1
ATOM 1332 N N . ARG A 1 174 ? 44.760 21.787 -8.358 1.00 81.81 174 ARG A N 1
ATOM 1333 C CA . ARG A 1 174 ? 43.791 22.391 -7.425 1.00 81.81 174 ARG A CA 1
ATOM 1334 C C . ARG A 1 174 ? 44.283 22.399 -5.982 1.00 81.81 174 ARG A C 1
ATOM 1336 O O . ARG A 1 174 ? 43.926 23.302 -5.233 1.00 81.81 174 ARG A O 1
ATOM 1343 N N . ASP A 1 175 ? 45.077 21.400 -5.614 1.00 85.88 175 ASP A N 1
ATOM 1344 C CA . ASP A 1 175 ? 45.647 21.262 -4.275 1.00 85.88 175 ASP A CA 1
ATOM 1345 C C . ASP A 1 175 ? 46.903 22.133 -4.081 1.00 85.88 175 ASP A C 1
ATOM 1347 O O . ASP A 1 175 ? 47.374 22.263 -2.954 1.00 85.88 175 ASP A O 1
ATOM 1351 N N . ASP A 1 176 ? 47.430 22.745 -5.150 1.00 88.19 176 ASP A N 1
ATOM 1352 C CA . ASP A 1 176 ? 48.502 23.741 -5.094 1.00 88.19 176 ASP A CA 1
ATOM 1353 C C . ASP A 1 176 ? 47.902 25.161 -4.960 1.00 88.19 176 ASP A C 1
ATOM 1355 O O . ASP A 1 176 ? 47.362 25.709 -5.932 1.00 88.19 176 ASP A O 1
ATOM 1359 N N . PRO A 1 177 ? 47.994 25.798 -3.772 1.00 86.31 177 PRO A N 1
ATOM 1360 C CA . PRO A 1 177 ? 47.402 27.113 -3.531 1.00 86.31 177 PRO A CA 1
ATOM 1361 C C . PRO A 1 177 ? 48.033 28.221 -4.375 1.00 86.31 177 PRO A C 1
ATOM 1363 O O . PRO A 1 177 ? 47.359 29.194 -4.712 1.00 86.31 177 PRO A O 1
ATOM 1366 N N . LEU A 1 178 ? 49.319 28.089 -4.713 1.00 86.25 178 LEU A N 1
ATOM 1367 C CA . LEU A 1 178 ? 50.025 29.067 -5.530 1.00 86.25 178 LEU A CA 1
ATOM 1368 C C . LEU A 1 178 ? 49.557 28.980 -6.983 1.00 86.25 178 LEU A C 1
ATOM 1370 O O . LEU A 1 178 ? 49.253 30.005 -7.597 1.00 86.25 178 LEU A O 1
ATOM 1374 N N . PHE A 1 179 ? 49.466 27.762 -7.518 1.00 85.88 179 PHE A N 1
ATOM 1375 C CA . PHE A 1 179 ? 48.969 27.537 -8.872 1.00 85.88 179 PHE A CA 1
ATOM 1376 C C . PHE A 1 179 ? 47.540 28.068 -9.035 1.00 85.88 179 PHE A C 1
ATOM 1378 O O . PHE A 1 179 ? 47.264 28.808 -9.980 1.00 85.88 179 PHE A O 1
ATOM 1385 N N . MET A 1 180 ? 46.644 27.750 -8.095 1.00 88.44 180 MET A N 1
ATOM 1386 C CA . MET A 1 180 ? 45.258 28.227 -8.131 1.00 88.44 180 MET A CA 1
ATOM 1387 C C . MET A 1 180 ? 45.152 29.747 -8.007 1.00 88.44 180 MET A C 1
ATOM 1389 O O . MET A 1 180 ? 44.396 30.353 -8.762 1.00 88.44 180 MET A O 1
ATOM 1393 N N . TYR A 1 181 ? 45.941 30.376 -7.130 1.00 88.88 181 TYR A N 1
ATOM 1394 C CA . TYR A 1 181 ? 45.989 31.836 -7.013 1.00 88.88 181 TYR A CA 1
ATOM 1395 C C . TYR A 1 181 ? 46.384 32.503 -8.340 1.00 88.88 181 TYR A C 1
ATOM 1397 O O . TYR A 1 181 ? 45.692 33.409 -8.812 1.00 88.88 181 TYR A O 1
ATOM 1405 N N . LEU A 1 182 ? 47.455 32.027 -8.985 1.00 87.69 182 LEU A N 1
ATOM 1406 C CA . LEU A 1 182 ? 47.909 32.567 -10.270 1.00 87.69 182 LEU A CA 1
ATOM 1407 C C . LEU A 1 182 ? 46.897 32.294 -11.396 1.00 87.69 182 LEU A C 1
ATOM 1409 O O . LEU A 1 182 ? 46.669 33.161 -12.244 1.00 87.69 182 LEU A O 1
ATOM 1413 N N . TRP A 1 183 ? 46.259 31.121 -11.389 1.00 86.62 183 TRP A N 1
ATOM 1414 C CA . TRP A 1 183 ? 45.224 30.735 -12.349 1.00 86.62 183 TRP A CA 1
ATOM 1415 C C . TRP A 1 183 ? 43.962 31.601 -12.234 1.00 86.62 183 TRP A C 1
ATOM 1417 O O . TRP A 1 183 ? 43.486 32.130 -13.238 1.00 86.62 183 TRP A O 1
ATOM 1427 N N . GLU A 1 184 ? 43.439 31.801 -11.022 1.00 86.00 184 GLU A N 1
ATOM 1428 C CA . GLU A 1 184 ? 42.257 32.634 -10.756 1.00 86.00 184 GLU A CA 1
ATOM 1429 C C . GLU A 1 184 ? 42.518 34.118 -11.026 1.00 86.00 184 GLU A C 1
ATOM 1431 O O . GLU A 1 184 ? 41.644 34.819 -11.540 1.00 86.00 184 GLU A O 1
ATOM 1436 N N . ALA A 1 185 ? 43.739 34.593 -10.760 1.00 86.44 185 ALA A N 1
ATOM 1437 C CA . ALA A 1 185 ? 44.163 35.936 -11.142 1.00 86.44 185 ALA A CA 1
ATOM 1438 C C . ALA A 1 185 ? 44.270 36.108 -12.672 1.00 86.44 185 ALA A C 1
ATOM 1440 O O . ALA A 1 185 ? 44.323 37.236 -13.171 1.00 86.44 185 ALA A O 1
ATOM 1441 N N . GLY A 1 186 ? 44.301 35.005 -13.429 1.00 86.62 186 GLY A N 1
ATOM 1442 C CA . GLY A 1 186 ? 44.510 34.988 -14.872 1.00 86.62 186 GLY A CA 1
ATOM 1443 C C . GLY A 1 186 ? 45.946 35.326 -15.270 1.00 86.62 186 GLY A C 1
ATOM 1444 O O . GLY A 1 186 ? 46.157 35.832 -16.374 1.00 86.62 186 GLY A O 1
ATOM 1445 N N . TYR A 1 187 ? 46.925 35.102 -14.388 1.00 85.31 187 TYR A N 1
ATOM 1446 C CA . TYR A 1 187 ? 48.336 35.425 -14.610 1.00 85.31 187 TYR A CA 1
ATOM 1447 C C . TYR A 1 187 ? 48.858 34.790 -15.913 1.00 85.31 187 TYR A C 1
ATOM 1449 O O . TYR A 1 187 ? 48.586 33.630 -16.206 1.00 85.31 187 TYR A O 1
ATOM 1457 N N . GLY A 1 188 ? 49.567 35.567 -16.740 1.00 82.06 188 GLY A N 1
ATOM 1458 C CA . GLY A 1 188 ? 50.051 35.121 -18.058 1.00 82.06 188 GLY A CA 1
ATOM 1459 C C . GLY A 1 188 ? 49.020 35.172 -19.200 1.00 82.06 188 GLY A C 1
ATOM 1460 O O . GLY A 1 188 ? 49.367 34.877 -20.342 1.00 82.06 188 GLY A O 1
ATOM 1461 N N . THR A 1 189 ? 47.775 35.589 -18.939 1.00 85.19 189 THR A N 1
ATOM 1462 C CA . THR A 1 189 ? 46.737 35.789 -19.970 1.00 85.19 189 THR A CA 1
ATOM 1463 C C . THR A 1 189 ? 46.481 37.273 -20.255 1.00 85.19 189 THR A C 1
ATOM 1465 O O . THR A 1 189 ? 46.809 38.147 -19.453 1.00 85.19 189 THR A O 1
ATOM 1468 N N . ALA A 1 190 ? 45.817 37.578 -21.377 1.00 83.19 190 ALA A N 1
ATOM 1469 C CA . ALA A 1 190 ? 45.395 38.945 -21.713 1.00 83.19 190 ALA A CA 1
ATOM 1470 C C . ALA A 1 190 ? 44.393 39.551 -20.703 1.00 83.19 190 ALA A C 1
ATOM 1472 O O . ALA A 1 190 ? 44.200 40.766 -20.674 1.00 83.19 190 ALA A O 1
ATOM 1473 N N . SER A 1 191 ? 43.755 38.717 -19.874 1.00 83.94 191 SER A N 1
ATOM 1474 C CA . SER A 1 191 ? 42.817 39.130 -18.824 1.00 83.94 191 SER A CA 1
ATOM 1475 C C . SER A 1 191 ? 43.475 39.497 -17.491 1.00 83.94 191 SER A C 1
ATOM 1477 O O . SER A 1 191 ? 42.775 40.006 -16.617 1.00 83.94 191 SER A O 1
ATOM 1479 N N . TYR A 1 192 ? 44.788 39.296 -17.322 1.00 88.12 192 TYR A N 1
ATOM 1480 C CA . TYR A 1 192 ? 45.480 39.616 -16.071 1.00 88.12 192 TYR A CA 1
ATOM 1481 C C . TYR A 1 192 ? 45.465 41.125 -15.786 1.00 88.12 192 TYR A C 1
ATOM 1483 O O . TYR A 1 192 ? 46.067 41.926 -16.508 1.00 88.12 192 TYR A O 1
ATOM 1491 N N . ARG A 1 193 ? 44.790 41.529 -14.706 1.00 81.56 193 ARG A N 1
ATOM 1492 C CA . ARG A 1 193 ? 44.656 42.935 -14.297 1.00 81.56 193 ARG A CA 1
ATOM 1493 C C . ARG A 1 193 ? 45.195 43.141 -12.889 1.00 81.56 193 ARG A C 1
ATOM 1495 O O . ARG A 1 193 ? 44.439 43.206 -11.928 1.00 81.56 193 ARG A O 1
ATOM 1502 N N . ALA A 1 194 ? 46.509 43.310 -12.793 1.00 84.44 194 ALA A N 1
ATOM 1503 C CA . ALA A 1 194 ? 47.183 43.706 -11.561 1.00 84.44 194 ALA A CA 1
ATOM 1504 C C . ALA A 1 194 ? 48.083 44.929 -11.779 1.00 84.44 194 ALA A C 1
ATOM 1506 O O . ALA A 1 194 ? 48.589 45.168 -12.886 1.00 84.44 194 ALA A O 1
ATOM 1507 N N . ASN A 1 195 ? 48.281 45.695 -10.704 1.00 86.44 195 ASN A N 1
ATOM 1508 C CA . ASN A 1 195 ? 49.208 46.824 -10.670 1.00 86.44 195 ASN A CA 1
ATOM 1509 C C . ASN A 1 195 ? 50.674 46.342 -10.785 1.00 86.44 195 ASN A C 1
ATOM 1511 O O . ASN A 1 195 ? 50.967 45.151 -10.660 1.00 86.44 195 ASN A O 1
ATOM 1515 N N . ASN A 1 196 ? 51.608 47.265 -11.034 1.00 83.75 196 ASN A N 1
ATOM 1516 C CA . ASN A 1 196 ? 53.011 46.913 -11.294 1.00 83.75 196 ASN A CA 1
ATOM 1517 C C . ASN A 1 196 ? 53.706 46.228 -10.101 1.00 83.75 196 ASN A C 1
ATOM 1519 O O . ASN A 1 196 ? 54.616 45.434 -10.315 1.00 83.75 196 ASN A O 1
ATOM 1523 N N . PHE A 1 197 ? 53.273 46.503 -8.867 1.00 86.06 197 PHE A N 1
ATOM 1524 C CA . PHE A 1 197 ? 53.844 45.904 -7.658 1.00 86.06 197 PHE A CA 1
ATOM 1525 C C . PHE A 1 197 ? 53.389 44.450 -7.471 1.00 86.06 197 PHE A C 1
ATOM 1527 O O . PHE A 1 197 ? 54.218 43.556 -7.331 1.00 86.06 197 PHE A O 1
ATOM 1534 N N . THR A 1 198 ? 52.081 44.197 -7.550 1.00 85.25 198 THR A N 1
ATOM 1535 C CA . THR A 1 198 ? 51.501 42.849 -7.482 1.00 85.25 198 THR A CA 1
ATOM 1536 C C . THR A 1 198 ? 52.013 41.974 -8.627 1.00 85.25 198 THR A C 1
ATOM 1538 O O . THR A 1 198 ? 52.404 40.839 -8.394 1.00 85.25 198 THR A O 1
ATOM 1541 N N . ARG A 1 199 ? 52.146 42.525 -9.842 1.00 85.12 199 ARG A N 1
ATOM 1542 C CA . ARG A 1 199 ? 52.712 41.806 -10.997 1.00 85.12 199 ARG A CA 1
ATOM 1543 C C . ARG A 1 199 ? 54.166 41.376 -10.798 1.00 85.12 199 ARG A C 1
ATOM 1545 O O . ARG A 1 199 ? 54.550 40.309 -11.268 1.00 85.12 199 ARG A O 1
ATOM 1552 N N . TYR A 1 200 ? 54.972 42.213 -10.143 1.00 83.88 200 TYR A N 1
ATOM 1553 C CA . TYR A 1 200 ? 56.366 41.900 -9.833 1.00 83.88 200 TYR A CA 1
ATOM 1554 C C . TYR A 1 200 ? 56.467 40.752 -8.821 1.00 83.88 200 TYR A C 1
ATOM 1556 O O . TYR A 1 200 ? 57.227 39.814 -9.041 1.00 83.88 200 TYR A O 1
ATOM 1564 N N . LEU A 1 201 ? 55.661 40.790 -7.755 1.00 86.62 201 LEU A N 1
ATOM 1565 C CA . LEU A 1 201 ? 55.615 39.716 -6.760 1.00 86.62 201 LEU A CA 1
ATOM 1566 C C . LEU A 1 201 ? 55.087 38.406 -7.358 1.00 86.62 201 LEU A C 1
ATOM 1568 O O . LEU A 1 201 ? 55.735 37.378 -7.198 1.00 86.62 201 LEU A O 1
ATOM 1572 N N . ASP A 1 202 ? 53.986 38.446 -8.111 1.00 86.56 202 ASP A N 1
ATOM 1573 C CA . ASP A 1 202 ? 53.422 37.258 -8.763 1.00 86.56 202 ASP A CA 1
ATOM 1574 C C . ASP A 1 202 ? 54.425 36.618 -9.745 1.00 86.56 202 ASP A C 1
ATOM 1576 O O . ASP A 1 202 ? 54.500 35.396 -9.833 1.00 86.56 202 ASP A O 1
ATOM 1580 N N . GLY A 1 203 ? 55.257 37.418 -10.428 1.00 83.12 203 GLY A N 1
ATOM 1581 C CA . GLY A 1 203 ? 56.322 36.910 -11.304 1.00 83.12 203 GLY A CA 1
ATOM 1582 C C . GLY A 1 203 ? 57.507 36.268 -10.587 1.00 83.12 203 GLY A C 1
ATOM 1583 O O . GLY A 1 203 ? 58.109 35.349 -11.132 1.00 83.12 203 GLY A O 1
ATOM 1584 N N . LEU A 1 204 ? 57.819 36.698 -9.361 1.00 83.94 204 LEU A N 1
ATOM 1585 C CA . LEU A 1 204 ? 58.847 36.055 -8.537 1.00 83.94 204 LEU A CA 1
ATOM 1586 C C . LEU A 1 204 ? 58.381 34.700 -7.997 1.00 83.94 204 LEU A C 1
ATOM 1588 O O . LEU A 1 204 ? 59.179 33.775 -7.895 1.00 83.94 204 LEU A O 1
ATOM 1592 N N . VAL A 1 205 ? 57.100 34.581 -7.639 1.00 81.56 205 VAL A N 1
ATOM 1593 C CA . VAL A 1 205 ? 56.555 33.340 -7.068 1.00 81.56 205 VAL A CA 1
ATOM 1594 C C . VAL A 1 205 ? 56.188 32.327 -8.163 1.00 81.56 205 VAL A C 1
ATOM 1596 O O . VAL A 1 205 ? 56.289 31.125 -7.939 1.00 81.56 205 VAL A O 1
ATOM 1599 N N . ALA A 1 206 ? 55.847 32.783 -9.374 1.00 80.44 206 ALA A N 1
ATOM 1600 C CA . ALA A 1 206 ? 55.574 31.920 -10.527 1.00 80.44 206 ALA A CA 1
ATOM 1601 C C . ALA A 1 206 ? 56.812 31.191 -11.100 1.00 80.44 206 ALA A C 1
ATOM 1603 O O . ALA A 1 206 ? 56.644 30.370 -12.000 1.00 80.44 206 ALA A O 1
ATOM 1604 N N . ASN A 1 207 ? 58.024 31.460 -10.591 1.00 66.44 207 ASN A N 1
ATOM 1605 C CA . ASN A 1 207 ? 59.301 30.930 -11.094 1.00 66.44 207 ASN A CA 1
ATOM 1606 C C . ASN A 1 207 ? 59.446 31.064 -12.623 1.00 66.44 207 ASN A C 1
ATOM 1608 O O . ASN A 1 207 ? 59.430 30.074 -13.362 1.00 66.44 207 ASN A O 1
ATOM 1612 N N . LEU A 1 208 ? 59.632 32.306 -13.081 1.00 52.38 208 LEU A N 1
ATOM 1613 C CA . LEU A 1 208 ? 60.471 32.561 -14.257 1.00 52.38 208 LEU A CA 1
ATOM 1614 C C . LEU A 1 208 ? 61.954 32.493 -13.869 1.00 52.38 208 LEU A C 1
ATOM 1616 O O . LEU A 1 208 ? 62.291 33.018 -12.784 1.00 52.38 208 LEU A O 1
#

Secondary structure (DSSP, 8-state):
----HHHHHHHHHHHHHHHHHHHHHHHHHHHHHHHHHHHHHHHHHHHHHHHHHHHS-TTTHHHHHHHHHHHHHHHHHHHHHHHHHHHHHHHHHHHHHHHHHHHHHHHHHHHHHHHHHHHHHHHHHHHHHHHHHT-HHHHHHHHHHHHHHHHHHHHHHHHHHHHHHHHHHHHHHHS-HHHHHHHHTTTTSTT----HHHHHHHHHHTT-

Solvent-accessible surface area (backbone atoms only — not comparable to full-atom values): 11538 Å² total; per-residue (Å²): 134,86,69,52,73,70,59,49,49,53,52,49,55,50,52,51,52,51,52,50,53,51,50,54,50,50,51,54,52,49,53,56,51,52,54,50,51,53,54,50,51,54,51,52,54,53,50,49,52,57,50,45,72,75,71,52,60,79,88,54,48,66,61,51,53,50,51,52,51,52,52,49,52,51,51,53,50,51,52,54,50,50,52,52,51,50,56,51,50,54,51,54,50,53,54,51,49,54,50,49,54,51,52,53,52,53,49,51,53,54,50,51,52,52,53,48,51,52,50,50,52,49,50,50,47,64,70,42,43,68,59,52,69,68,32,68,70,53,50,51,54,52,50,54,51,50,54,52,50,50,50,50,53,51,49,50,54,51,48,55,50,50,52,50,47,48,56,62,69,39,42,73,50,68,75,29,68,67,57,40,51,42,56,75,54,29,62,98,47,98,76,43,81,70,57,78,67,59,48,52,52,54,47,65,74,67,64,119

Mean predicted aligned error: 15.19 Å

Radius of gyration: 42.15 Å; Cα contacts (8 Å, |Δi|>4): 32; chains: 1; bounding box: 85×66×109 Å

Foldseek 3Di:
DPQPPVRVVVVVVVVVVVVVVVVVVVVVVVVVVVVVVVVVVVVVLVVVLVVCVVDDDPVCSVVVVVVSVVVVVVVVVVVVVVVVVVVVVVVVVVVVVVVVVVVVVVVVVVVVVVVVVVVVVVVVCVVCVVVLVPDPVSVVVVVVVVVVVVVVVVVVVVVVVVVVCCVVVVVVQVVDPLSVVCVVCVPPDPSRDDDPVVNVVNPVSVDD